Protein AF-0000000086880408 (afdb_homodimer)

Structure (mmCIF, N/CA/C/O backbone):
data_AF-0000000086880408-model_v1
#
loop_
_entity.id
_entity.type
_entity.pdbx_description
1 polymer 'Winged helix-turn-helix transcriptional regulator'
#
loop_
_atom_site.group_PDB
_atom_site.id
_atom_site.type_symbol
_atom_site.label_atom_id
_atom_site.label_alt_id
_atom_site.label_comp_id
_atom_site.label_asym_id
_atom_site.label_entity_id
_atom_site.label_seq_id
_atom_site.pdbx_PDB_ins_code
_atom_site.Cartn_x
_atom_site.Cartn_y
_atom_site.Cartn_z
_atom_site.occupancy
_atom_site.B_iso_or_equiv
_atom_site.auth_seq_id
_atom_site.auth_comp_id
_atom_site.auth_asym_id
_atom_site.auth_atom_id
_atom_site.pdbx_PDB_model_num
ATOM 1 N N . MET A 1 1 ? 0.056 -22.266 5.684 1 42.94 1 MET A N 1
ATOM 2 C CA . MET A 1 1 ? -0.758 -21.047 5.812 1 42.94 1 MET A CA 1
ATOM 3 C C . MET A 1 1 ? -1.38 -20.672 4.473 1 42.94 1 MET A C 1
ATOM 5 O O . MET A 1 1 ? -0.741 -20.797 3.428 1 42.94 1 MET A O 1
ATOM 9 N N . ASP A 1 2 ? -2.619 -20.891 4.32 1 49.12 2 ASP A N 1
ATOM 10 C CA . ASP A 1 2 ? -3.361 -20.562 3.105 1 49.12 2 ASP A CA 1
ATOM 11 C C . ASP A 1 2 ? -3.166 -19.109 2.707 1 49.12 2 ASP A C 1
ATOM 13 O O . ASP A 1 2 ? -3.516 -18.203 3.463 1 49.12 2 ASP A O 1
ATOM 17 N N . ILE A 1 3 ? -2.277 -18.938 1.724 1 49.31 3 ILE A N 1
ATOM 18 C CA . ILE A 1 3 ? -1.852 -17.641 1.243 1 49.31 3 ILE A CA 1
ATOM 19 C C . ILE A 1 3 ? -3.074 -16.75 0.987 1 49.31 3 ILE A C 1
ATOM 21 O O . ILE A 1 3 ? -2.984 -15.523 1.039 1 49.31 3 ILE A O 1
ATOM 25 N N . THR A 1 4 ? -4.246 -17.453 0.941 1 59.81 4 THR A N 1
ATOM 26 C CA . THR A 1 4 ? -5.445 -16.688 0.643 1 59.81 4 THR A CA 1
ATOM 27 C C . THR A 1 4 ? -5.871 -15.859 1.853 1 59.81 4 THR A C 1
ATOM 29 O O . THR A 1 4 ? -6.652 -14.914 1.722 1 59.81 4 THR A O 1
ATOM 32 N N . GLU A 1 5 ? -5.164 -16.188 2.877 1 72.94 5 GLU A N 1
ATOM 33 C CA . GLU A 1 5 ? -5.406 -15.445 4.105 1 72.94 5 GLU A CA 1
ATOM 34 C C . GLU A 1 5 ? -4.102 -15.125 4.82 1 72.94 5 GLU A C 1
ATOM 36 O O . GLU A 1 5 ? -3.799 -15.703 5.867 1 72.94 5 GLU A O 1
ATOM 41 N N . SER A 1 6 ? -3.41 -14.336 4.277 1 87.25 6 SER A N 1
ATOM 42 C CA . SER A 1 6 ? -2.121 -13.969 4.859 1 87.25 6 SER A CA 1
ATOM 43 C C . SER A 1 6 ? -2.127 -12.531 5.367 1 87.25 6 SER A C 1
ATOM 45 O O . SER A 1 6 ? -2.975 -11.734 4.969 1 87.25 6 SER A O 1
ATOM 47 N N . TYR A 1 7 ? -1.269 -12.305 6.309 1 93.25 7 TYR A N 1
ATOM 48 C CA . TYR A 1 7 ? -1.167 -10.938 6.812 1 93.25 7 TYR A CA 1
ATOM 49 C C . TYR A 1 7 ? -0.836 -9.961 5.684 1 93.25 7 TYR A C 1
ATOM 51 O O . TYR A 1 7 ? -1.249 -8.805 5.719 1 93.25 7 TYR A O 1
ATOM 59 N N . GLY A 1 8 ? -0.101 -10.531 4.617 1 92.62 8 GLY A N 1
ATOM 60 C CA . GLY A 1 8 ? 0.22 -9.711 3.465 1 92.62 8 GLY A CA 1
ATOM 61 C C . GLY A 1 8 ? -1.007 -9.227 2.715 1 92.62 8 GLY A C 1
ATOM 62 O O . GLY A 1 8 ? -1.059 -8.078 2.268 1 92.62 8 GLY A O 1
ATOM 63 N N . LYS A 1 9 ? -1.938 -10.109 2.646 1 89.88 9 LYS A N 1
ATOM 64 C CA . LYS A 1 9 ? -3.199 -9.758 2.004 1 89.88 9 LYS A CA 1
ATOM 65 C C . LYS A 1 9 ? -3.922 -8.656 2.781 1 89.88 9 LYS A C 1
ATOM 67 O O . LYS A 1 9 ? -4.414 -7.695 2.191 1 89.88 9 LYS A O 1
ATOM 72 N N . TYR A 1 10 ? -3.938 -8.773 4.062 1 94.19 10 TYR A N 1
ATOM 73 C CA . TYR A 1 10 ? -4.625 -7.793 4.891 1 94.19 10 TYR A CA 1
ATOM 74 C C . TYR A 1 10 ? -3.877 -6.465 4.895 1 94.19 10 TYR A C 1
ATOM 76 O O . TYR A 1 10 ? -4.492 -5.398 4.871 1 94.19 10 TYR A O 1
ATOM 84 N N . ILE A 1 11 ? -2.539 -6.535 4.906 1 96.19 11 ILE A N 1
ATOM 85 C CA . ILE A 1 11 ? -1.729 -5.324 4.84 1 96.19 11 ILE A CA 1
ATOM 86 C C . ILE A 1 11 ? -2.039 -4.566 3.549 1 96.19 11 ILE A C 1
ATOM 88 O O . ILE A 1 11 ? -2.252 -3.354 3.57 1 96.19 11 ILE A O 1
ATOM 92 N N . SER A 1 12 ? -2.1 -5.285 2.475 1 93.69 12 SER A N 1
ATOM 93 C CA . SER A 1 12 ? -2.355 -4.672 1.175 1 93.69 12 SER A CA 1
ATOM 94 C C . SER A 1 12 ? -3.738 -4.031 1.127 1 93.69 12 SER A C 1
ATOM 96 O O . SER A 1 12 ? -3.893 -2.908 0.644 1 93.69 12 SER A O 1
ATOM 98 N N . ALA A 1 13 ? -4.707 -4.734 1.633 1 93.38 13 ALA A N 1
ATOM 99 C CA . ALA A 1 13 ? -6.074 -4.219 1.636 1 93.38 13 ALA A CA 1
ATOM 100 C C . ALA A 1 13 ? -6.191 -2.988 2.531 1 93.38 13 ALA A C 1
ATOM 102 O O . ALA A 1 13 ? -6.766 -1.974 2.131 1 93.38 13 ALA A O 1
ATOM 103 N N . ILE A 1 14 ? -5.641 -3.068 3.715 1 96.5 14 ILE A N 1
ATOM 104 C CA . ILE A 1 14 ? -5.695 -1.958 4.66 1 96.5 14 ILE A CA 1
ATOM 105 C C . ILE A 1 14 ? -5 -0.738 4.062 1 96.5 14 ILE A C 1
ATOM 107 O O . ILE A 1 14 ? -5.484 0.388 4.191 1 96.5 14 ILE A O 1
ATOM 111 N N . TYR A 1 15 ? -3.906 -0.986 3.428 1 94.75 15 TYR A N 1
ATOM 112 C CA . TYR A 1 15 ? -3.188 0.11 2.785 1 94.75 15 TYR A CA 1
ATOM 113 C C . TYR A 1 15 ? -4.078 0.828 1.779 1 94.75 15 TYR A C 1
ATOM 115 O O . TYR A 1 15 ? -4.156 2.059 1.778 1 94.75 15 TYR A O 1
ATOM 123 N N . ARG A 1 16 ? -4.766 0.149 0.941 1 93.69 16 ARG A N 1
ATOM 124 C CA . ARG A 1 16 ? -5.59 0.754 -0.099 1 93.69 16 ARG A CA 1
ATOM 125 C C . ARG A 1 16 ? -6.781 1.491 0.505 1 93.69 16 ARG A C 1
ATOM 127 O O . ARG A 1 16 ? -7.109 2.602 0.083 1 93.69 16 ARG A O 1
ATOM 134 N N . TYR A 1 17 ? -7.41 0.841 1.514 1 94.94 17 TYR A N 1
ATOM 135 C CA . TYR A 1 17 ? -8.508 1.516 2.199 1 94.94 17 TYR A CA 1
ATOM 136 C C . TYR A 1 17 ? -8.023 2.791 2.881 1 94.94 17 TYR A C 1
ATOM 138 O O . TYR A 1 17 ? -8.703 3.816 2.852 1 94.94 17 TYR A O 1
ATOM 146 N N . GLN A 1 18 ? -6.855 2.707 3.516 1 94.88 18 GLN A N 1
ATOM 147 C CA . GLN A 1 18 ? -6.27 3.871 4.172 1 94.88 18 GLN A CA 1
ATOM 148 C C . GLN A 1 18 ? -6.043 5.008 3.182 1 94.88 18 GLN A C 1
ATOM 150 O O . GLN A 1 18 ? -6.324 6.168 3.488 1 94.88 18 GLN A O 1
ATOM 155 N N . GLN A 1 19 ? -5.543 4.68 2.018 1 93.06 19 GLN A N 1
ATOM 156 C CA . GLN A 1 19 ? -5.293 5.695 1 1 93.06 19 GLN A CA 1
ATOM 157 C C . GLN A 1 19 ? -6.59 6.383 0.58 1 93.06 19 GLN A C 1
ATOM 159 O O . GLN A 1 19 ? -6.617 7.602 0.398 1 93.06 19 GLN A O 1
ATOM 164 N N . ILE A 1 20 ? -7.648 5.641 0.427 1 93.88 20 ILE A N 1
ATOM 165 C CA . ILE A 1 20 ? -8.945 6.176 0.036 1 93.88 20 ILE A CA 1
ATOM 166 C C . ILE A 1 20 ? -9.461 7.129 1.116 1 93.88 20 ILE A C 1
ATOM 168 O O . ILE A 1 20 ? -9.867 8.25 0.818 1 93.88 20 ILE A O 1
ATOM 172 N N . LEU A 1 21 ? -9.391 6.672 2.354 1 95 21 LEU A N 1
ATOM 173 C CA . LEU A 1 21 ? -9.914 7.449 3.473 1 95 21 LEU A CA 1
ATOM 174 C C . LEU A 1 21 ? -9.086 8.719 3.684 1 95 21 LEU A C 1
ATOM 176 O O . LEU A 1 21 ? -9.648 9.797 3.875 1 95 21 LEU A O 1
ATOM 180 N N . ILE A 1 22 ? -7.785 8.586 3.594 1 93.88 22 ILE A N 1
ATOM 181 C CA . ILE A 1 22 ? -6.895 9.719 3.812 1 93.88 22 ILE A CA 1
ATOM 182 C C . ILE A 1 22 ? -7.07 10.742 2.688 1 93.88 22 ILE A C 1
ATOM 184 O O . ILE A 1 22 ? -7.145 11.945 2.938 1 93.88 22 ILE A O 1
ATOM 188 N N . SER A 1 23 ? -7.121 10.211 1.476 1 94 23 SER A N 1
ATOM 189 C CA . SER A 1 23 ? -7.328 11.109 0.34 1 94 23 SER A CA 1
ATOM 190 C C . SER A 1 23 ? -8.617 11.914 0.498 1 94 23 SER A C 1
ATOM 192 O O . SER A 1 23 ? -8.648 13.109 0.194 1 94 23 SER A O 1
ATOM 194 N N . SER A 1 24 ? -9.617 11.227 0.921 1 94.38 24 SER A N 1
ATOM 195 C CA . SER A 1 24 ? -10.891 11.898 1.144 1 94.38 24 SER A CA 1
ATOM 196 C C . SER A 1 24 ? -10.766 12.977 2.211 1 94.38 24 SER A C 1
ATOM 198 O O . SER A 1 24 ? -11.281 14.086 2.043 1 94.38 24 SER A O 1
ATOM 200 N N . GLU A 1 25 ? -10.055 12.695 3.27 1 94.75 25 GLU A N 1
ATOM 201 C CA . GLU A 1 25 ? -9.883 13.633 4.379 1 94.75 25 GLU A CA 1
ATOM 202 C C . GLU A 1 25 ? -9.023 14.828 3.965 1 94.75 25 GLU A C 1
ATOM 204 O O . GLU A 1 25 ? -9.188 15.93 4.488 1 94.75 25 GLU A O 1
ATOM 209 N N . LEU A 1 26 ? -8.172 14.633 2.998 1 96.62 26 LEU A N 1
ATOM 210 C CA . LEU A 1 26 ? -7.191 15.664 2.668 1 96.62 26 LEU A CA 1
ATOM 211 C C . LEU A 1 26 ? -7.609 16.422 1.417 1 96.62 26 LEU A C 1
ATOM 213 O O . LEU A 1 26 ? -6.949 17.391 1.027 1 96.62 26 LEU A O 1
ATOM 217 N N . ALA A 1 27 ? -8.742 16.031 0.866 1 95.81 27 ALA A N 1
ATOM 218 C CA . ALA A 1 27 ? -9.242 16.625 -0.369 1 95.81 27 ALA A CA 1
ATOM 219 C C . ALA A 1 27 ? -9.383 18.141 -0.234 1 95.81 27 ALA A C 1
ATOM 221 O O . ALA A 1 27 ? -8.992 18.891 -1.136 1 95.81 27 ALA A O 1
ATOM 222 N N . PRO A 1 28 ? -9.805 18.672 0.896 1 96 28 PRO A N 1
ATOM 223 C CA . PRO A 1 28 ? -9.953 20.109 1.045 1 96 28 PRO A CA 1
ATOM 224 C C . PRO A 1 28 ? -8.617 20.859 0.964 1 96 28 PRO A C 1
ATOM 226 O O . PRO A 1 28 ? -8.594 22.062 0.682 1 96 28 PRO A O 1
ATOM 229 N N . TYR A 1 29 ? -7.555 20.172 1.155 1 96.88 29 TYR A N 1
ATOM 230 C CA . TYR A 1 29 ? -6.234 20.781 1.146 1 96.88 29 TYR A CA 1
ATOM 231 C C . TYR A 1 29 ? -5.52 20.516 -0.174 1 96.88 29 TYR A C 1
ATOM 233 O O . TYR A 1 29 ? -4.344 20.859 -0.329 1 96.88 29 TYR A O 1
ATOM 241 N N . ARG A 1 30 ? -6.207 19.797 -1.046 1 96.19 30 ARG A N 1
ATOM 242 C CA . ARG A 1 30 ? -5.676 19.453 -2.361 1 96.19 30 ARG A CA 1
ATOM 243 C C . ARG A 1 30 ? -4.426 18.594 -2.236 1 96.19 30 ARG A C 1
ATOM 245 O O . ARG A 1 30 ? -3.463 18.766 -2.99 1 96.19 30 ARG A O 1
ATOM 252 N N . ILE A 1 31 ? -4.422 17.812 -1.217 1 95.62 31 ILE A N 1
ATOM 253 C CA . ILE A 1 31 ? -3.35 16.844 -0.98 1 95.62 31 ILE A CA 1
ATOM 254 C C . ILE A 1 31 ? -3.881 15.43 -1.166 1 95.62 31 ILE A C 1
ATOM 256 O O . ILE A 1 31 ? -4.891 15.055 -0.569 1 95.62 31 ILE A O 1
ATOM 260 N N . GLY A 1 32 ? -3.25 14.648 -2.016 1 91 32 GLY A N 1
ATOM 261 C CA . GLY A 1 32 ? -3.656 13.273 -2.268 1 91 32 GLY A CA 1
ATOM 262 C C . GLY A 1 32 ? -2.805 12.258 -1.534 1 91 32 GLY A C 1
ATOM 263 O O . GLY A 1 32 ? -1.883 12.625 -0.802 1 91 32 GLY A O 1
ATOM 264 N N . SER A 1 33 ? -3.105 10.992 -1.758 1 84.56 33 SER A N 1
ATOM 265 C CA . SER A 1 33 ? -2.459 9.883 -1.065 1 84.56 33 SER A CA 1
ATOM 266 C C . SER A 1 33 ? -0.984 9.789 -1.438 1 84.56 33 SER A C 1
ATOM 268 O O . SER A 1 33 ? -0.153 9.414 -0.607 1 84.56 33 SER A O 1
ATOM 270 N N . GLY A 1 34 ? -0.662 10.227 -2.58 1 85.12 34 GLY A N 1
ATOM 271 C CA . GLY A 1 34 ? 0.729 10.188 -3.006 1 85.12 34 GLY A CA 1
ATOM 272 C C . GLY A 1 34 ? 1.536 11.367 -2.508 1 85.12 34 GLY A C 1
ATOM 273 O O . GLY A 1 34 ? 2.768 11.32 -2.479 1 85.12 34 GLY A O 1
ATOM 274 N N . GLN A 1 35 ? 0.85 12.344 -2.045 1 92.5 35 GLN A N 1
ATOM 275 C CA . GLN A 1 35 ? 1.507 13.602 -1.696 1 92.5 35 GLN A CA 1
ATOM 276 C C . GLN A 1 35 ? 1.738 13.703 -0.192 1 92.5 35 GLN A C 1
ATOM 278 O O . GLN A 1 35 ? 2.76 14.234 0.251 1 92.5 35 GLN A O 1
ATOM 283 N N . TYR A 1 36 ? 0.82 13.188 0.557 1 92.88 36 TYR A N 1
ATOM 284 C CA . TYR A 1 36 ? 0.896 13.461 1.986 1 92.88 36 TYR A CA 1
ATOM 285 C C . TYR A 1 36 ? 2.127 12.812 2.604 1 92.88 36 TYR A C 1
ATOM 287 O O . TYR A 1 36 ? 2.748 13.367 3.508 1 92.88 36 TYR A O 1
ATOM 295 N N . LEU A 1 37 ? 2.502 11.672 2.131 1 90.81 37 LEU A N 1
ATOM 296 C CA . LEU A 1 37 ? 3.684 11 2.662 1 90.81 37 LEU A CA 1
ATOM 297 C C . LEU A 1 37 ? 4.934 11.844 2.432 1 90.81 37 LEU A C 1
ATOM 299 O O . LEU A 1 37 ? 5.789 11.953 3.316 1 90.81 37 LEU A O 1
ATOM 303 N N . ILE A 1 38 ? 4.98 12.406 1.265 1 92.88 38 ILE A N 1
ATOM 304 C CA . ILE A 1 38 ? 6.121 13.234 0.9 1 92.88 38 ILE A CA 1
ATOM 305 C C . ILE A 1 38 ? 6.125 14.508 1.741 1 92.88 38 ILE A C 1
ATOM 307 O O . ILE A 1 38 ? 7.16 14.906 2.279 1 92.88 38 ILE A O 1
ATOM 311 N N . LEU A 1 39 ? 4.977 15.062 1.854 1 94.38 39 LEU A N 1
ATOM 312 C CA . LEU A 1 39 ? 4.82 16.281 2.646 1 94.38 39 LEU A CA 1
ATOM 313 C C . LEU A 1 39 ? 5.27 16.047 4.086 1 94.38 39 LEU A C 1
ATOM 315 O O . LEU A 1 39 ? 6.012 16.859 4.648 1 94.38 39 LEU A O 1
ATOM 319 N N . MET A 1 40 ? 4.879 14.945 4.629 1 92.12 40 MET A N 1
ATOM 320 C CA . MET A 1 40 ? 5.211 14.609 6.008 1 92.12 40 MET A CA 1
ATOM 321 C C . MET A 1 40 ? 6.703 14.344 6.156 1 92.12 40 MET A C 1
ATOM 323 O O . MET A 1 40 ? 7.301 14.672 7.184 1 92.12 40 MET A O 1
ATOM 327 N N . ALA A 1 41 ? 7.27 13.695 5.199 1 91.31 41 ALA A N 1
ATOM 328 C CA . ALA A 1 41 ? 8.703 13.414 5.23 1 91.31 41 ALA A CA 1
ATOM 329 C C . ALA A 1 41 ? 9.516 14.711 5.219 1 91.31 41 ALA A C 1
ATOM 331 O O . ALA A 1 41 ? 10.508 14.836 5.938 1 91.31 41 ALA A O 1
ATOM 332 N N . ILE A 1 42 ? 9.078 15.617 4.414 1 93.31 42 ILE A N 1
ATOM 333 C CA . ILE A 1 42 ? 9.758 16.906 4.328 1 93.31 42 ILE A CA 1
ATOM 334 C C . ILE A 1 42 ? 9.633 17.641 5.656 1 93.31 42 ILE A C 1
ATOM 336 O O . ILE A 1 42 ? 10.578 18.297 6.102 1 93.31 42 ILE A O 1
ATOM 340 N N . ALA A 1 43 ? 8.484 17.531 6.273 1 91.88 43 ALA A N 1
ATOM 341 C CA . ALA A 1 43 ? 8.203 18.219 7.527 1 91.88 43 ALA A CA 1
ATOM 342 C C . ALA A 1 43 ? 9.117 17.719 8.641 1 91.88 43 ALA A C 1
ATOM 344 O O . ALA A 1 43 ? 9.43 18.453 9.578 1 91.88 43 ALA A O 1
ATOM 345 N N . HIS A 1 44 ? 9.531 16.5 8.625 1 86.69 44 HIS A N 1
ATOM 346 C CA . HIS A 1 44 ? 10.32 15.883 9.68 1 86.69 44 HIS A CA 1
ATOM 347 C C . HIS A 1 44 ? 11.797 16.234 9.555 1 86.69 44 HIS A C 1
ATOM 349 O O . HIS A 1 44 ? 12.586 15.969 10.461 1 86.69 44 HIS A O 1
ATOM 355 N N . LYS A 1 45 ? 12.117 16.766 8.414 1 81.94 45 LYS A N 1
ATOM 356 C CA . LYS A 1 45 ? 13.508 17.125 8.156 1 81.94 45 LYS A CA 1
ATOM 357 C C . LYS A 1 45 ? 13.648 18.609 7.832 1 81.94 45 LYS A C 1
ATOM 359 O O . LYS A 1 45 ? 12.695 19.25 7.391 1 81.94 45 LYS A O 1
ATOM 364 N N . GLU A 1 46 ? 14.711 19.203 8.203 1 76.5 46 GLU A N 1
ATOM 365 C CA . GLU A 1 46 ? 14.969 20.578 7.801 1 76.5 46 GLU A CA 1
ATOM 366 C C . GLU A 1 46 ? 14.992 20.734 6.281 1 76.5 46 GLU A C 1
ATOM 368 O O . GLU A 1 46 ? 14.453 21.688 5.734 1 76.5 46 GLU A O 1
ATOM 373 N N . SER A 1 47 ? 15.703 19.891 5.641 1 82.88 47 SER A N 1
ATOM 374 C CA . SER A 1 47 ? 15.758 19.781 4.188 1 82.88 47 SER A CA 1
ATOM 375 C C . SER A 1 47 ? 16.031 18.344 3.756 1 82.88 47 SER A C 1
ATOM 377 O O . SER A 1 47 ? 16.625 17.562 4.512 1 82.88 47 SER A O 1
ATOM 379 N N . ILE A 1 48 ? 15.5 18 2.646 1 91.06 48 ILE A N 1
ATOM 380 C CA . ILE A 1 48 ? 15.711 16.641 2.143 1 91.06 48 ILE A CA 1
ATOM 381 C C . ILE A 1 48 ? 15.734 16.656 0.616 1 91.06 48 ILE A C 1
ATOM 383 O O . ILE A 1 48 ? 15.008 17.422 -0.016 1 91.06 48 ILE A O 1
ATOM 387 N N . THR A 1 49 ? 16.578 15.82 0.061 1 92.06 49 THR A N 1
ATOM 388 C CA . THR A 1 49 ? 16.641 15.711 -1.392 1 92.06 49 THR A CA 1
ATOM 389 C C . THR A 1 49 ? 15.609 14.711 -1.896 1 92.06 4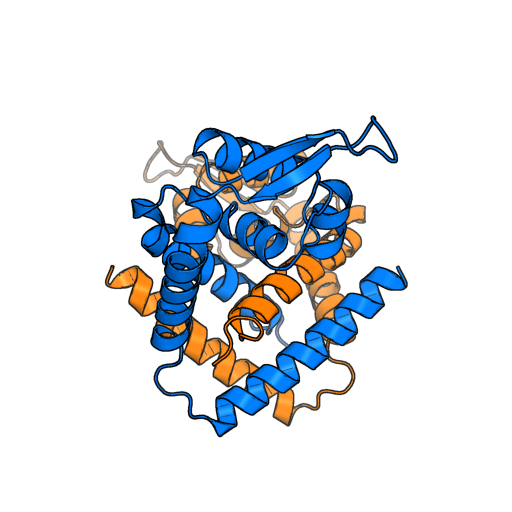9 THR A C 1
ATOM 391 O O . THR A 1 49 ? 15.117 13.875 -1.13 1 92.06 49 THR A O 1
ATOM 394 N N . GLN A 1 50 ? 15.281 14.828 -3.154 1 91.94 50 GLN A N 1
ATOM 395 C CA . GLN A 1 50 ? 14.375 13.859 -3.76 1 91.94 50 GLN A CA 1
ATOM 396 C C . GLN A 1 50 ? 14.945 12.445 -3.68 1 91.94 50 GLN A C 1
ATOM 398 O O . GLN A 1 50 ? 14.203 11.484 -3.477 1 91.94 50 GLN A O 1
ATOM 403 N N . LYS A 1 51 ? 16.25 12.375 -3.773 1 90.75 51 LYS A N 1
ATOM 404 C CA . LYS A 1 51 ? 16.906 11.078 -3.672 1 90.75 51 LYS A CA 1
ATOM 405 C C . LYS A 1 51 ? 16.734 10.477 -2.279 1 90.75 51 LYS A C 1
ATOM 407 O O . LYS A 1 51 ? 16.391 9.305 -2.143 1 90.75 51 LYS A O 1
ATOM 412 N N . ALA A 1 52 ? 16.969 11.289 -1.32 1 90.81 52 ALA A N 1
ATOM 413 C CA . ALA A 1 52 ? 16.812 10.844 0.062 1 90.81 52 ALA A CA 1
ATOM 414 C C . ALA A 1 52 ? 15.375 10.453 0.361 1 90.81 52 ALA A C 1
ATOM 416 O O . ALA A 1 52 ? 15.117 9.492 1.098 1 90.81 52 ALA A O 1
ATOM 417 N N . LEU A 1 53 ? 14.422 11.195 -0.19 1 92.5 53 LEU A N 1
ATOM 418 C CA . LEU A 1 53 ? 13.008 10.875 -0.034 1 92.5 53 LEU A CA 1
ATOM 419 C C . LEU A 1 53 ? 12.688 9.5 -0.614 1 92.5 53 LEU A C 1
ATOM 421 O O . LEU A 1 53 ? 11.977 8.711 0.007 1 92.5 53 LEU A O 1
ATOM 425 N N . SER A 1 54 ? 13.188 9.289 -1.789 1 92.31 54 SER A N 1
ATOM 426 C CA . SER A 1 54 ? 12.977 8.016 -2.463 1 92.31 54 SER A CA 1
ATOM 427 C C . SER A 1 54 ? 13.5 6.852 -1.621 1 92.31 54 SER A C 1
ATOM 429 O O . SER A 1 54 ? 12.812 5.844 -1.449 1 92.31 54 SER A O 1
ATOM 431 N N . GLU A 1 55 ? 14.703 7.016 -1.049 1 89.25 55 GLU A N 1
ATOM 432 C CA . GLU A 1 55 ? 15.328 5.977 -0.237 1 89.25 55 GLU A CA 1
ATOM 433 C C . GLU A 1 55 ? 14.57 5.766 1.071 1 89.25 55 GLU A C 1
ATOM 435 O O . GLU A 1 55 ? 14.375 4.629 1.503 1 89.25 55 GLU A O 1
ATOM 440 N N . GLU A 1 56 ? 14.141 6.816 1.626 1 87.56 56 GLU A N 1
ATOM 441 C CA . GLU A 1 56 ? 13.461 6.766 2.92 1 87.56 56 GLU A CA 1
ATOM 442 C C . GLU A 1 56 ? 12.07 6.156 2.793 1 87.56 56 GLU A C 1
ATOM 444 O O . GLU A 1 56 ? 11.641 5.391 3.656 1 87.56 56 GLU A O 1
ATOM 449 N N . LEU A 1 57 ? 11.359 6.484 1.733 1 89.19 57 LEU A N 1
ATOM 450 C CA . LEU A 1 57 ? 9.961 6.098 1.597 1 89.19 57 LEU A CA 1
ATOM 451 C C . LEU A 1 57 ? 9.82 4.863 0.712 1 89.19 57 LEU A C 1
ATOM 453 O O . LEU A 1 57 ? 8.734 4.293 0.598 1 89.19 57 LEU A O 1
ATOM 457 N N . LEU A 1 58 ? 10.906 4.461 0.043 1 90.25 58 LEU A N 1
ATOM 458 C CA . LEU A 1 58 ? 10.914 3.334 -0.883 1 90.25 58 LEU A CA 1
ATOM 459 C C . LEU A 1 58 ? 9.93 3.562 -2.023 1 90.25 58 LEU A C 1
ATOM 461 O O . LEU A 1 58 ? 9.125 2.682 -2.344 1 90.25 58 LEU A O 1
ATOM 465 N N . LEU A 1 59 ? 9.906 4.793 -2.486 1 90.88 59 LEU A N 1
ATOM 466 C CA . LEU A 1 59 ? 9.133 5.18 -3.66 1 90.88 59 LEU A CA 1
ATOM 467 C C . LEU A 1 59 ? 10.047 5.504 -4.836 1 90.88 59 LEU A C 1
ATOM 469 O O . LEU A 1 59 ? 11.148 6.039 -4.645 1 90.88 59 LEU A O 1
ATOM 473 N N . ASP A 1 60 ? 9.57 5.25 -5.984 1 89.19 60 ASP A N 1
ATOM 474 C CA . ASP A 1 60 ? 10.43 5.461 -7.145 1 89.19 60 ASP A CA 1
ATOM 475 C C . ASP A 1 60 ? 10.516 6.945 -7.504 1 89.19 60 ASP A C 1
ATOM 477 O O . ASP A 1 60 ? 9.703 7.746 -7.039 1 89.19 60 ASP A O 1
ATOM 481 N N . LYS A 1 61 ? 11.469 7.223 -8.312 1 91.69 61 LYS A N 1
ATOM 482 C CA . LYS A 1 61 ? 11.781 8.602 -8.672 1 91.69 61 LYS A CA 1
ATOM 483 C C . LYS A 1 61 ? 10.594 9.281 -9.336 1 91.69 61 LYS A C 1
ATOM 485 O O . LYS A 1 61 ? 10.328 10.461 -9.094 1 91.69 61 LYS A O 1
ATOM 490 N N . THR A 1 62 ? 9.906 8.531 -10.117 1 91.88 62 THR A N 1
ATOM 491 C CA . THR A 1 62 ? 8.773 9.094 -10.836 1 91.88 62 THR A CA 1
ATOM 492 C C . THR A 1 62 ? 7.684 9.539 -9.867 1 91.88 62 THR A C 1
ATOM 494 O O . THR A 1 62 ? 7.156 10.648 -9.984 1 91.88 62 THR A O 1
ATOM 497 N N . THR A 1 63 ? 7.395 8.742 -8.938 1 90.88 63 THR A N 1
ATOM 498 C CA . THR A 1 63 ? 6.383 9.039 -7.926 1 90.88 63 THR A CA 1
ATOM 499 C C . THR A 1 63 ? 6.785 10.25 -7.098 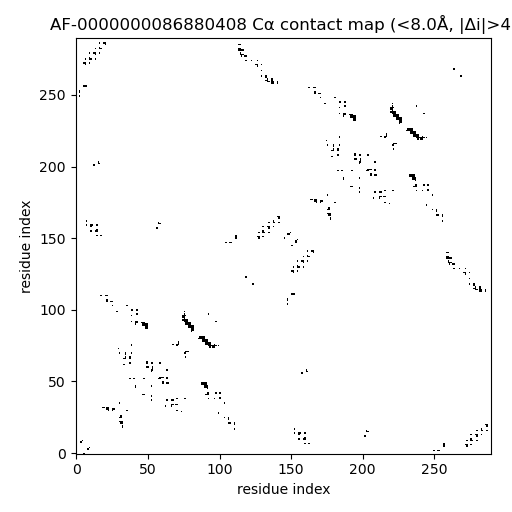1 90.88 63 THR A C 1
ATOM 501 O O . THR A 1 63 ? 5.973 11.148 -6.871 1 90.88 63 THR A O 1
ATOM 504 N N . ILE A 1 64 ? 8.031 10.273 -6.668 1 93.62 64 ILE A N 1
ATOM 505 C CA . ILE A 1 64 ? 8.539 11.375 -5.859 1 93.62 64 ILE A CA 1
ATOM 506 C C . ILE A 1 64 ? 8.461 12.68 -6.648 1 93.62 64 ILE A C 1
ATOM 508 O O . ILE A 1 64 ? 8 13.703 -6.133 1 93.62 64 ILE A O 1
ATOM 512 N N . THR A 1 65 ? 8.875 12.586 -7.895 1 94.31 65 THR A N 1
ATOM 513 C CA . THR A 1 65 ? 8.898 13.773 -8.742 1 94.31 65 THR A CA 1
ATOM 514 C C . THR A 1 65 ? 7.488 14.32 -8.953 1 94.31 65 THR A C 1
ATOM 516 O O . THR A 1 65 ? 7.25 15.523 -8.789 1 94.31 65 THR A O 1
ATOM 519 N N . LYS A 1 66 ? 6.574 13.445 -9.195 1 94.81 66 LYS A N 1
ATOM 520 C CA . LYS A 1 66 ? 5.195 13.859 -9.445 1 94.81 66 LYS A CA 1
ATOM 521 C C . LYS A 1 66 ? 4.566 14.438 -8.18 1 94.81 66 LYS A C 1
ATOM 523 O O . LYS A 1 66 ? 3.908 15.484 -8.234 1 94.81 66 LYS A O 1
ATOM 528 N N . ALA A 1 67 ? 4.781 13.82 -7.133 1 95.19 67 ALA A N 1
ATOM 529 C CA . ALA A 1 67 ? 4.199 14.258 -5.867 1 95.19 67 ALA A CA 1
ATOM 530 C C . ALA A 1 67 ? 4.793 15.594 -5.43 1 95.19 67 ALA A C 1
ATOM 532 O O . ALA A 1 67 ? 4.066 16.484 -4.973 1 95.19 67 ALA A O 1
ATOM 533 N N . THR A 1 68 ? 6.086 15.727 -5.566 1 95.19 68 THR A N 1
ATOM 534 C CA . THR A 1 68 ? 6.75 16.969 -5.188 1 95.19 68 THR A CA 1
ATOM 535 C C . THR A 1 68 ? 6.297 18.125 -6.082 1 95.19 68 THR A C 1
ATOM 537 O O . THR A 1 68 ? 6.07 19.234 -5.602 1 95.19 68 THR A O 1
ATOM 540 N N . ALA A 1 69 ? 6.211 17.828 -7.363 1 96.19 69 ALA A N 1
ATOM 541 C CA . ALA A 1 69 ? 5.746 18.844 -8.305 1 96.19 69 ALA A CA 1
ATOM 542 C C . ALA A 1 69 ? 4.34 19.328 -7.953 1 96.19 69 ALA A C 1
ATOM 544 O O . ALA A 1 69 ? 4.047 20.516 -8.008 1 96.19 69 ALA A O 1
ATOM 545 N N . LYS A 1 70 ? 3.512 18.406 -7.586 1 97 70 LYS A N 1
ATOM 546 C CA . LYS A 1 70 ? 2.146 18.75 -7.199 1 97 70 LYS A CA 1
ATOM 547 C C . LYS A 1 70 ? 2.129 19.609 -5.93 1 97 70 LYS A C 1
ATOM 549 O O . LYS A 1 70 ? 1.39 20.578 -5.844 1 97 70 LYS A O 1
ATOM 554 N N . LEU A 1 71 ? 2.893 19.25 -4.98 1 97.19 71 LEU A N 1
ATOM 555 C CA . LEU A 1 71 ? 2.965 19.984 -3.719 1 97.19 71 LEU A CA 1
ATOM 556 C C . LEU A 1 71 ? 3.518 21.391 -3.938 1 97.19 71 LEU A C 1
ATOM 558 O O . LEU A 1 71 ? 3.104 22.328 -3.264 1 97.19 71 LEU A O 1
ATOM 562 N N . GLU A 1 72 ? 4.449 21.453 -4.859 1 96.88 72 GLU A N 1
ATOM 563 C CA . GLU A 1 72 ? 4.984 22.766 -5.227 1 96.88 72 GLU A CA 1
ATOM 564 C C . GLU A 1 72 ? 3.922 23.625 -5.902 1 96.88 72 GLU A C 1
ATOM 566 O O . GLU A 1 72 ? 3.785 24.812 -5.59 1 96.88 72 GLU A O 1
ATOM 571 N N . ALA A 1 73 ? 3.244 23.031 -6.789 1 97.25 73 ALA A N 1
ATOM 572 C CA . ALA A 1 73 ? 2.188 23.719 -7.516 1 97.25 73 ALA A CA 1
ATOM 573 C C . ALA A 1 73 ? 1.104 24.219 -6.562 1 97.25 73 ALA A C 1
ATOM 575 O O . ALA A 1 73 ? 0.515 25.281 -6.781 1 97.25 73 ALA A O 1
ATOM 576 N N . GLU A 1 74 ? 0.862 23.5 -5.477 1 97.06 74 GLU A N 1
ATOM 577 C CA . GLU A 1 74 ? -0.162 23.859 -4.5 1 97.06 74 GLU A CA 1
ATOM 578 C C . GLU A 1 74 ? 0.386 24.828 -3.455 1 97.06 74 GLU A C 1
ATOM 580 O O . GLU A 1 74 ? -0.35 25.281 -2.58 1 97.06 74 GLU A O 1
ATOM 585 N N . GLY A 1 75 ? 1.727 25.062 -3.555 1 97.56 75 GLY A N 1
ATOM 586 C CA . GLY A 1 75 ? 2.344 26.078 -2.711 1 97.56 75 GLY A CA 1
ATOM 587 C C . GLY A 1 75 ? 2.781 25.547 -1.361 1 97.56 75 GLY A C 1
ATOM 588 O O . GLY A 1 75 ? 3.061 26.312 -0.443 1 97.56 75 GLY A O 1
ATOM 589 N N . TYR A 1 76 ? 2.842 24.234 -1.173 1 97.69 76 TYR A N 1
ATOM 590 C CA . TYR A 1 76 ? 3.166 23.625 0.119 1 97.69 76 TYR A CA 1
ATOM 591 C C . TYR A 1 76 ? 4.664 23.391 0.246 1 97.69 76 TYR A C 1
ATOM 593 O O . TYR A 1 76 ? 5.195 23.312 1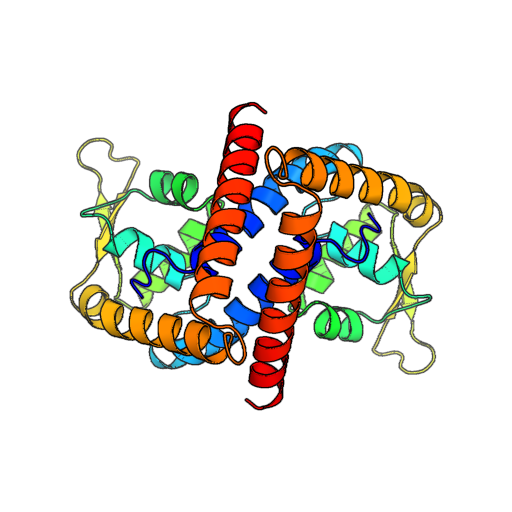.356 1 97.69 76 TYR A O 1
ATOM 601 N N . VAL A 1 77 ? 5.34 23.203 -0.914 1 97.25 77 VAL A N 1
ATOM 602 C CA . VAL A 1 77 ? 6.754 22.859 -0.918 1 97.25 77 VAL A CA 1
ATOM 603 C C . VAL A 1 77 ? 7.512 23.766 -1.886 1 97.25 77 VAL A C 1
ATOM 605 O O . VAL A 1 77 ? 6.945 24.234 -2.875 1 97.25 77 VAL A O 1
ATOM 608 N N . ARG A 1 78 ? 8.656 24.031 -1.573 1 96.62 78 ARG A N 1
ATOM 609 C CA . ARG A 1 78 ? 9.57 24.734 -2.469 1 96.62 78 ARG A CA 1
ATOM 610 C C . ARG A 1 78 ? 10.883 23.984 -2.629 1 96.62 78 ARG A C 1
ATOM 612 O O . ARG A 1 78 ? 11.258 23.188 -1.76 1 96.62 78 ARG A O 1
ATOM 619 N N . ARG A 1 79 ? 11.508 24.234 -3.744 1 93.19 79 ARG A N 1
ATOM 620 C CA . ARG A 1 79 ? 12.781 23.594 -4.062 1 93.19 79 ARG A CA 1
ATOM 621 C C . ARG A 1 79 ? 13.898 24.609 -4.176 1 93.19 79 ARG A C 1
ATOM 623 O O . ARG A 1 79 ? 13.688 25.719 -4.668 1 93.19 79 ARG A O 1
ATOM 630 N N . GLU A 1 80 ? 15.016 24.219 -3.705 1 93.62 80 GLU A N 1
ATOM 631 C CA . GLU A 1 80 ? 16.219 25.031 -3.854 1 93.62 80 GLU A CA 1
ATOM 632 C C . GLU A 1 80 ? 17.406 24.188 -4.297 1 93.62 80 GLU A C 1
ATOM 634 O O . GLU A 1 80 ? 17.516 23.016 -3.922 1 93.62 80 GLU A O 1
ATOM 639 N N . PRO A 1 81 ? 18.281 24.812 -5.082 1 91.44 81 PRO A N 1
ATOM 640 C CA . PRO A 1 81 ? 19.469 24.047 -5.441 1 91.44 81 PRO A CA 1
ATOM 641 C C . PRO A 1 81 ? 20.297 23.641 -4.223 1 91.44 81 PRO A C 1
ATOM 643 O O . PRO A 1 81 ? 20.422 24.406 -3.27 1 91.44 81 PRO A O 1
ATOM 646 N N . ASP A 1 82 ? 20.75 22.406 -4.238 1 86.19 82 ASP A N 1
ATOM 647 C CA . ASP A 1 82 ? 21.656 21.953 -3.191 1 86.19 82 ASP A CA 1
ATOM 648 C C . ASP A 1 82 ? 23.031 22.594 -3.344 1 86.19 82 ASP A C 1
ATOM 650 O O . ASP A 1 82 ? 23.719 22.375 -4.348 1 86.19 82 ASP A O 1
ATOM 654 N N . PRO A 1 83 ? 23.406 23.328 -2.418 1 86.38 83 PRO A N 1
ATOM 655 C CA . PRO A 1 83 ? 24.719 23.984 -2.537 1 86.38 83 PRO A CA 1
ATOM 656 C C . PRO A 1 83 ? 25.875 23 -2.609 1 86.38 83 PRO A C 1
ATOM 658 O O . PRO A 1 83 ? 26.922 23.312 -3.168 1 86.38 83 PRO A O 1
ATOM 661 N N . ALA A 1 84 ? 25.656 21.875 -2.061 1 88.62 84 ALA A N 1
ATOM 662 C CA . ALA A 1 84 ? 26.703 20.859 -2.043 1 88.62 84 ALA A CA 1
ATOM 663 C C . ALA A 1 84 ? 26.781 20.125 -3.381 1 88.62 84 ALA A C 1
ATOM 665 O O . ALA A 1 84 ? 27.844 19.609 -3.752 1 88.62 84 ALA A O 1
ATOM 666 N N . ASP A 1 85 ? 25.703 19.984 -4.09 1 86.69 85 ASP A N 1
ATOM 667 C CA . ASP A 1 85 ? 25.609 19.281 -5.371 1 86.69 85 ASP A CA 1
ATOM 668 C C . ASP A 1 85 ? 24.5 19.875 -6.234 1 86.69 85 ASP A C 1
ATOM 670 O O . ASP A 1 85 ? 23.328 19.562 -6.043 1 86.69 85 ASP A O 1
ATOM 674 N N . ASN A 1 86 ? 24.797 20.594 -7.188 1 82.81 86 ASN A N 1
ATOM 675 C CA . ASN A 1 86 ? 23.859 21.359 -7.996 1 82.81 86 ASN A CA 1
ATOM 676 C C . ASN A 1 86 ? 22.953 20.453 -8.82 1 82.81 86 ASN A C 1
ATOM 678 O O . ASN A 1 86 ? 21.953 20.906 -9.383 1 82.81 86 ASN A O 1
ATOM 682 N N . ARG A 1 87 ? 23.281 19.234 -8.828 1 83.5 87 ARG A N 1
ATOM 683 C CA . ARG A 1 87 ? 22.469 18.281 -9.57 1 83.5 87 ARG A CA 1
ATOM 684 C C . ARG A 1 87 ? 21.188 17.938 -8.797 1 83.5 87 ARG A C 1
ATOM 686 O O . ARG A 1 87 ? 20.234 17.438 -9.375 1 83.5 87 ARG A O 1
ATOM 693 N N . TYR A 1 88 ? 21.266 18.312 -7.531 1 86.12 88 TYR A N 1
ATOM 694 C CA . TYR A 1 88 ? 20.125 17.953 -6.691 1 86.12 88 TYR A CA 1
ATOM 695 C C . TYR A 1 88 ? 19.438 19.203 -6.141 1 86.12 88 TYR A C 1
ATOM 697 O O . TYR A 1 88 ? 20.031 20.281 -6.129 1 86.12 88 TYR A O 1
ATOM 705 N N . HIS A 1 89 ? 18.234 19 -5.812 1 91.88 89 HIS A N 1
ATOM 706 C CA . HIS A 1 89 ? 17.469 20.047 -5.164 1 91.88 89 HIS A CA 1
ATOM 707 C C . HIS A 1 89 ? 17.078 19.656 -3.748 1 91.88 89 HIS A C 1
ATOM 709 O O . HIS A 1 89 ? 16.75 18.484 -3.494 1 91.88 89 HIS A O 1
ATOM 715 N N . LEU A 1 90 ? 17.141 20.672 -2.896 1 94.62 90 LEU A N 1
ATOM 716 C CA . LEU A 1 90 ? 16.625 20.531 -1.538 1 94.62 90 LEU A CA 1
ATOM 717 C C . LEU A 1 90 ? 15.164 20.953 -1.457 1 94.62 90 LEU A C 1
ATOM 719 O O . LEU A 1 90 ? 14.766 21.938 -2.074 1 94.62 90 LEU A O 1
ATOM 723 N N . LEU A 1 91 ? 14.414 20.172 -0.681 1 96.12 91 LEU A N 1
ATOM 724 C CA . LEU A 1 91 ? 12.992 20.438 -0.513 1 96.12 91 LEU A CA 1
ATOM 725 C C . LEU A 1 91 ? 12.711 21.031 0.861 1 96.12 91 LEU A C 1
ATOM 727 O O . LEU A 1 91 ? 13.242 20.578 1.868 1 96.12 91 LEU A O 1
ATOM 731 N N . TYR A 1 92 ? 11.883 22.078 0.797 1 95.62 92 TYR A N 1
ATOM 732 C CA . TYR A 1 92 ? 11.477 22.766 2.02 1 95.62 92 TYR A CA 1
ATOM 733 C C . TYR A 1 92 ? 9.961 22.984 2.043 1 95.62 92 TYR A C 1
ATOM 735 O O . TYR A 1 92 ? 9.336 23.125 0.992 1 95.62 92 TYR A O 1
ATOM 743 N N . LEU A 1 93 ? 9.492 23.031 3.295 1 96.31 93 LEU A N 1
ATOM 744 C CA . LEU A 1 93 ? 8.117 23.484 3.418 1 96.31 93 LEU A CA 1
ATOM 745 C C . LEU A 1 93 ? 8.023 25 3.25 1 96.31 93 LEU A C 1
ATOM 747 O O . LEU A 1 93 ? 8.898 25.734 3.723 1 96.31 93 LEU A O 1
ATOM 751 N N . THR A 1 94 ? 6.973 25.406 2.555 1 96.81 94 THR A N 1
ATOM 752 C CA . THR A 1 94 ? 6.613 26.812 2.623 1 96.81 94 THR A CA 1
ATOM 753 C C . THR A 1 94 ? 5.859 27.125 3.914 1 96.81 94 THR A C 1
ATOM 755 O O . THR A 1 94 ? 5.648 26.234 4.738 1 96.81 94 THR A O 1
ATOM 758 N N . GLU A 1 95 ? 5.531 28.391 4.121 1 97.12 95 GLU A N 1
ATOM 759 C CA . GLU A 1 95 ? 4.688 28.766 5.258 1 97.12 95 GLU A CA 1
ATOM 760 C C . GLU A 1 95 ? 3.352 28.031 5.211 1 97.12 95 GLU A C 1
ATOM 762 O O . GLU A 1 95 ? 2.906 27.469 6.215 1 97.12 95 GLU A O 1
ATOM 767 N N . ALA A 1 96 ? 2.814 27.953 4.004 1 97.19 96 ALA A N 1
ATOM 768 C CA . ALA A 1 96 ? 1.555 27.234 3.805 1 97.19 96 ALA A CA 1
ATOM 769 C C . ALA A 1 96 ? 1.721 25.75 4.082 1 97.19 96 ALA A C 1
ATOM 771 O O . ALA A 1 96 ? 0.826 25.109 4.641 1 97.19 96 ALA A O 1
ATOM 772 N N . GLY A 1 97 ? 2.895 25.234 3.676 1 96.56 97 GLY A N 1
ATOM 773 C CA . GLY A 1 97 ? 3.205 23.844 3.953 1 96.56 97 GLY A CA 1
ATOM 774 C C . GLY A 1 97 ? 3.301 23.531 5.434 1 96.56 97 GLY A C 1
ATOM 775 O O . GLY A 1 97 ? 2.811 22.5 5.895 1 96.56 97 GLY A O 1
ATOM 776 N N . GLY A 1 98 ? 3.914 24.391 6.133 1 96 98 GLY A N 1
ATOM 777 C CA . GLY A 1 98 ? 3.986 24.25 7.578 1 96 98 GLY A CA 1
ATOM 778 C C . GLY A 1 98 ? 2.629 24.328 8.25 1 96 98 GLY A C 1
ATOM 779 O O . GLY A 1 98 ? 2.354 23.578 9.188 1 96 98 GLY A O 1
ATOM 780 N N . ASP A 1 99 ? 1.8 25.203 7.703 1 96.81 99 ASP A N 1
ATOM 781 C CA . ASP A 1 99 ? 0.485 25.438 8.289 1 96.81 99 ASP A CA 1
ATOM 782 C C . ASP A 1 99 ? -0.436 24.25 8.094 1 96.81 99 ASP A C 1
ATOM 784 O O . ASP A 1 99 ? -1.322 23.984 8.906 1 96.81 99 ASP A O 1
ATOM 788 N N . VAL A 1 100 ? -0.169 23.484 7.059 1 96.5 100 VAL A N 1
ATOM 789 C CA . VAL A 1 100 ? -1.104 22.406 6.723 1 96.5 100 VAL A CA 1
ATOM 790 C C . VAL A 1 100 ? -0.719 21.125 7.469 1 96.5 100 VAL A C 1
ATOM 792 O O . VAL A 1 100 ? -1.539 20.219 7.621 1 96.5 100 VAL A O 1
ATOM 795 N N . ILE A 1 101 ? 0.463 21.062 7.996 1 94.88 101 ILE A N 1
ATOM 796 C CA . ILE A 1 101 ? 0.993 19.828 8.594 1 94.88 101 ILE A CA 1
ATOM 797 C C . ILE A 1 101 ? 0.1 19.406 9.75 1 94.88 101 ILE A C 1
ATOM 799 O O . ILE A 1 101 ? -0.322 18.234 9.82 1 94.88 101 ILE A O 1
ATOM 803 N N . PRO A 1 102 ? -0.28 20.375 10.633 1 94.88 102 PRO A N 1
ATOM 804 C CA . PRO A 1 102 ? -1.155 19.953 11.727 1 94.88 102 PRO A CA 1
ATOM 805 C C . PRO A 1 102 ? -2.506 19.438 11.234 1 94.88 102 PRO A C 1
ATOM 807 O O . PRO A 1 102 ? -3.088 18.531 11.844 1 94.88 102 PRO A O 1
ATOM 810 N N . LYS A 1 103 ? -2.984 19.984 10.141 1 95.25 103 LYS A N 1
ATOM 811 C CA . LYS A 1 103 ? -4.25 19.547 9.562 1 95.25 103 LYS A CA 1
ATOM 812 C C . LYS A 1 103 ? -4.121 18.141 8.969 1 95.25 103 LYS A C 1
ATOM 814 O O . LYS A 1 103 ? -5.031 17.312 9.102 1 95.25 103 LYS A O 1
ATOM 819 N N . VAL A 1 104 ? -3.016 17.906 8.398 1 93.88 104 VAL A N 1
ATOM 820 C CA . VAL A 1 104 ? -2.738 16.594 7.828 1 93.88 104 VAL A CA 1
ATOM 821 C C . VAL A 1 104 ? -2.635 15.562 8.945 1 93.88 104 VAL A C 1
ATOM 823 O O . VAL A 1 104 ? -3.234 14.484 8.867 1 93.88 104 VAL A O 1
ATOM 826 N N . LYS A 1 105 ? -1.939 15.898 10 1 92.81 105 LYS A N 1
ATOM 827 C CA . LYS A 1 105 ? -1.789 14.992 11.141 1 92.81 105 LYS A CA 1
ATOM 828 C C . LYS A 1 105 ? -3.143 14.664 11.766 1 92.81 105 LYS A C 1
ATOM 830 O O . LYS A 1 105 ? -3.4 13.516 12.133 1 92.81 105 LYS A O 1
ATOM 835 N N . GLU A 1 106 ? -3.951 15.656 11.844 1 93.69 106 GLU A N 1
ATOM 836 C CA . GLU A 1 106 ? -5.289 15.461 12.398 1 93.69 106 GLU A CA 1
ATOM 837 C C . GLU A 1 106 ? -6.109 14.516 11.523 1 93.69 106 GLU A C 1
ATOM 839 O O . GLU A 1 106 ? -6.832 13.656 12.039 1 93.69 106 GLU A O 1
ATOM 844 N N . ALA A 1 107 ? -6.027 14.727 10.25 1 92.81 107 ALA A N 1
ATOM 845 C CA . ALA A 1 107 ? -6.742 13.867 9.312 1 92.81 107 ALA A CA 1
ATOM 846 C C . ALA A 1 107 ? -6.27 12.422 9.43 1 92.81 107 ALA A C 1
ATOM 848 O O . ALA A 1 107 ? -7.086 11.5 9.469 1 92.81 107 ALA A O 1
ATOM 849 N N . LEU A 1 108 ? -4.945 12.219 9.531 1 92.19 108 LEU A N 1
ATOM 850 C CA . LEU A 1 108 ? -4.379 10.883 9.664 1 92.19 108 LEU A CA 1
ATOM 851 C C . LEU A 1 108 ? -4.824 10.234 10.969 1 92.19 108 LEU A C 1
ATOM 853 O O . LEU A 1 108 ? -5.156 9.047 11 1 92.19 108 LEU A O 1
ATOM 857 N N . ASN A 1 109 ? -4.898 11.023 11.984 1 92.44 109 ASN A N 1
ATOM 858 C CA . ASN A 1 109 ? -5.34 10.531 13.289 1 92.44 109 ASN A CA 1
ATOM 859 C C . ASN A 1 109 ? -6.812 10.141 13.273 1 92.44 109 ASN A C 1
ATOM 861 O O . ASN A 1 109 ? -7.203 9.156 13.906 1 92.44 109 ASN A O 1
ATOM 865 N N . ARG A 1 110 ? -7.598 10.922 12.609 1 93.12 110 ARG A N 1
ATOM 866 C CA . ARG A 1 110 ? -9.023 10.617 12.516 1 93.12 110 ARG A CA 1
ATOM 867 C C . ARG A 1 110 ? -9.25 9.281 11.82 1 93.12 110 ARG A C 1
ATOM 869 O O . ARG A 1 110 ? -10.039 8.453 12.297 1 93.12 110 ARG A O 1
ATOM 876 N N . VAL A 1 111 ? -8.562 9.07 10.742 1 93.25 111 VAL A N 1
ATOM 877 C CA . VAL A 1 111 ? -8.688 7.812 10.008 1 93.25 111 VAL A CA 1
ATOM 878 C C . VAL A 1 111 ? -8.219 6.656 10.883 1 93.25 111 VAL A C 1
ATOM 880 O O . VAL A 1 111 ? -8.875 5.613 10.945 1 93.25 111 VAL A O 1
ATOM 883 N N . SER A 1 112 ? -7.078 6.824 11.547 1 92.94 112 SER A N 1
ATOM 884 C CA . SER A 1 112 ? -6.512 5.801 12.422 1 92.94 112 SER A CA 1
ATOM 885 C C . SER A 1 112 ? -7.469 5.453 13.555 1 92.94 112 SER A C 1
ATOM 887 O O . SER A 1 112 ? -7.762 4.277 13.789 1 92.94 112 SER A O 1
ATOM 889 N N . ASN A 1 113 ? -8.016 6.469 14.211 1 92.81 113 ASN A N 1
ATOM 890 C CA . ASN A 1 113 ? -8.891 6.258 15.359 1 92.81 113 ASN A CA 1
ATOM 891 C C . ASN A 1 113 ? -10.18 5.551 14.961 1 92.81 113 ASN A C 1
ATOM 893 O O . ASN A 1 113 ? -10.648 4.656 15.672 1 92.81 113 ASN A O 1
ATOM 897 N N . GLN A 1 114 ? -10.703 5.926 13.812 1 94.06 114 GLN A N 1
ATOM 898 C CA . GLN A 1 114 ? -11.961 5.355 13.352 1 94.06 114 GLN A CA 1
ATOM 899 C C . GLN A 1 114 ? -11.781 3.904 12.914 1 94.06 114 GLN A C 1
ATOM 901 O O . GLN A 1 114 ? -12.734 3.121 12.938 1 94.06 114 GLN A O 1
ATOM 906 N N . SER A 1 115 ? -10.547 3.557 12.609 1 95.81 115 SER A N 1
ATOM 907 C CA . SER A 1 115 ? -10.297 2.207 12.117 1 95.81 115 SER A CA 1
ATOM 908 C C . SER A 1 115 ? -9.938 1.26 13.258 1 95.81 115 SER A C 1
ATOM 910 O O . SER A 1 115 ? -9.773 0.057 13.047 1 95.81 115 SER A O 1
ATOM 912 N N . LEU A 1 116 ? -9.891 1.754 14.492 1 96.19 116 LEU A N 1
ATOM 913 C CA . LEU A 1 116 ? -9.422 0.946 15.609 1 96.19 116 LEU A CA 1
ATOM 914 C C . LEU A 1 116 ? -10.562 0.618 16.562 1 96.19 116 LEU A C 1
ATOM 916 O O . LEU A 1 116 ? -10.328 0.19 17.688 1 96.19 116 LEU A O 1
ATOM 920 N N . VAL A 1 117 ? -11.797 0.834 16.109 1 95.38 117 VAL A N 1
ATOM 921 C CA . VAL A 1 117 ? -12.969 0.504 16.922 1 95.38 117 VAL A CA 1
ATOM 922 C C . VAL A 1 117 ? -12.914 -0.964 17.344 1 95.38 117 VAL A C 1
ATOM 924 O O . VAL A 1 117 ? -12.664 -1.842 16.516 1 95.38 117 VAL A O 1
ATOM 927 N N . GLY A 1 118 ? -13.047 -1.264 18.625 1 96.69 118 GLY A N 1
ATOM 928 C CA . GLY A 1 118 ? -13.078 -2.629 19.125 1 96.69 118 GLY A CA 1
ATOM 929 C C . GLY A 1 118 ? -11.695 -3.184 19.422 1 96.69 118 GLY A C 1
ATOM 930 O O . GLY A 1 118 ? -11.555 -4.367 19.75 1 96.69 118 GLY A O 1
ATOM 931 N N . ILE A 1 119 ? -10.688 -2.336 19.359 1 96.94 119 ILE A N 1
ATOM 932 C CA . ILE A 1 119 ? -9.32 -2.719 19.703 1 96.94 119 ILE A CA 1
ATOM 933 C C . ILE A 1 119 ? -8.844 -1.923 20.906 1 96.94 119 ILE A C 1
ATOM 935 O O . ILE A 1 119 ? -8.789 -0.691 20.859 1 96.94 119 ILE A O 1
ATOM 939 N N . ASN A 1 120 ? -8.523 -2.602 21.953 1 96.31 120 ASN A N 1
ATOM 940 C CA . ASN A 1 120 ? -8.117 -1.906 23.172 1 96.31 120 ASN A CA 1
ATOM 941 C C . ASN A 1 120 ? -6.633 -1.545 23.141 1 96.31 120 ASN A C 1
ATOM 943 O O . ASN A 1 120 ? -5.922 -1.897 22.188 1 96.31 120 ASN A O 1
ATOM 947 N N . GLU A 1 121 ? -6.184 -0.87 24.156 1 94.69 121 GLU A N 1
ATOM 948 C CA . GLU A 1 121 ? -4.832 -0.313 24.172 1 94.69 121 GLU A CA 1
ATOM 949 C C . GLU A 1 121 ? -3.779 -1.418 24.172 1 94.69 121 GLU A C 1
ATOM 951 O O . GLU A 1 121 ? -2.738 -1.292 23.531 1 94.69 121 GLU A O 1
ATOM 956 N N . ASP A 1 122 ? -4.043 -2.467 24.828 1 96.5 122 ASP A N 1
ATOM 957 C CA . ASP A 1 122 ? -3.1 -3.58 24.891 1 96.5 122 ASP A CA 1
ATOM 958 C C . ASP A 1 122 ? -3 -4.301 23.547 1 96.5 122 ASP A C 1
ATOM 960 O O . ASP A 1 122 ? -1.905 -4.66 23.109 1 96.5 122 ASP A O 1
ATOM 964 N N . GLU A 1 123 ? -4.141 -4.512 22.969 1 96.31 123 GLU A N 1
ATOM 965 C CA . GLU A 1 123 ? -4.18 -5.117 21.641 1 96.31 123 GLU A CA 1
ATOM 966 C C . GLU A 1 123 ? -3.434 -4.262 20.609 1 96.31 123 GLU A C 1
ATOM 968 O O . GLU A 1 123 ? -2.68 -4.781 19.797 1 96.31 123 GLU A O 1
ATOM 973 N N . TYR A 1 124 ? -3.646 -2.99 20.734 1 95.44 124 TYR A N 1
ATOM 974 C CA . TYR A 1 124 ? -2.994 -2.064 19.812 1 95.44 124 TYR A CA 1
ATOM 975 C C . TYR A 1 124 ? -1.481 -2.098 19.984 1 95.44 124 TYR A C 1
ATOM 977 O O . TYR A 1 124 ? -0.738 -2.15 19 1 95.44 124 TYR A O 1
ATOM 985 N N . ALA A 1 125 ? -1.074 -2.049 21.203 1 95.25 125 ALA A N 1
ATOM 986 C CA . ALA A 1 125 ? 0.358 -2.064 21.5 1 95.25 125 ALA A CA 1
ATOM 987 C C . ALA A 1 125 ? 1.011 -3.338 20.969 1 95.25 125 ALA A C 1
ATOM 989 O O . ALA A 1 125 ? 2.121 -3.299 20.438 1 95.25 125 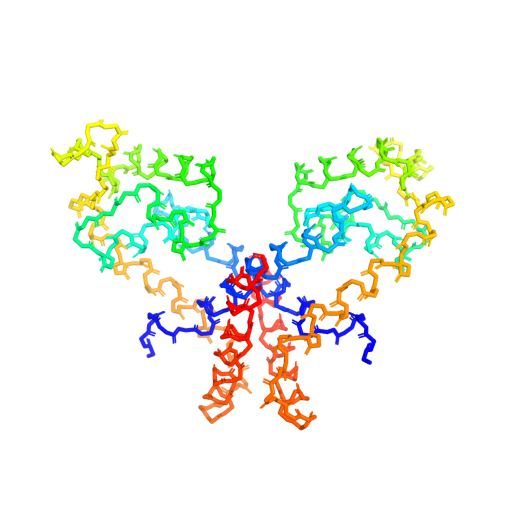ALA A O 1
ATOM 990 N N . LEU A 1 126 ? 0.333 -4.414 21.125 1 95.88 126 LEU A N 1
ATOM 991 C CA . LEU A 1 126 ? 0.845 -5.688 20.625 1 95.88 126 LEU A CA 1
ATOM 992 C C . LEU A 1 126 ? 0.895 -5.699 19.109 1 95.88 126 LEU A C 1
ATOM 994 O O . LEU A 1 126 ? 1.882 -6.145 18.516 1 95.88 126 LEU A O 1
ATOM 998 N N . MET A 1 127 ? -0.17 -5.234 18.484 1 96.12 127 MET A N 1
ATOM 999 C CA . MET A 1 127 ? -0.203 -5.145 17.031 1 96.12 127 MET A CA 1
ATOM 1000 C C . MET A 1 127 ? 0.96 -4.305 16.516 1 96.12 127 MET A C 1
ATOM 1002 O O . MET A 1 127 ? 1.646 -4.707 15.57 1 96.12 127 MET A O 1
ATOM 1006 N N . LEU A 1 128 ? 1.193 -3.205 17.172 1 96 128 LEU A N 1
ATOM 1007 C CA . LEU A 1 128 ? 2.273 -2.314 16.766 1 96 128 LEU A CA 1
ATOM 1008 C C . LEU A 1 128 ? 3.627 -3.004 16.891 1 96 128 LEU A C 1
ATOM 1010 O O . LEU A 1 128 ? 4.477 -2.885 16.016 1 96 128 LEU A O 1
ATOM 1014 N N . SER A 1 129 ? 3.762 -3.674 17.984 1 96.56 129 SER A N 1
ATOM 1015 C CA . SER A 1 129 ? 5.027 -4.359 18.219 1 96.56 129 SER A CA 1
ATOM 1016 C C . SER A 1 129 ? 5.285 -5.426 17.156 1 96.56 129 SER A C 1
ATOM 1018 O O . SER A 1 129 ? 6.418 -5.594 16.703 1 96.56 129 SER A O 1
ATOM 1020 N N . LEU A 1 130 ? 4.285 -6.129 16.766 1 97.44 130 LEU A N 1
ATOM 1021 C CA . LEU A 1 130 ? 4.422 -7.188 15.781 1 97.44 130 LEU A CA 1
ATOM 1022 C C . LEU A 1 130 ? 4.656 -6.602 14.391 1 97.44 130 LEU A C 1
ATOM 1024 O O . LEU A 1 130 ? 5.461 -7.125 13.617 1 97.44 130 LEU A O 1
ATOM 1028 N N . LEU A 1 131 ? 3.971 -5.484 14.07 1 97.25 131 LEU A N 1
ATOM 1029 C CA . LEU A 1 131 ? 4.191 -4.801 12.805 1 97.25 131 LEU A CA 1
ATOM 1030 C C . LEU A 1 131 ? 5.625 -4.289 12.703 1 97.25 131 LEU A C 1
ATOM 1032 O O . LEU A 1 131 ? 6.246 -4.379 11.641 1 97.25 131 LEU A O 1
ATOM 1036 N N . LYS A 1 132 ? 6.137 -3.812 13.805 1 96.5 132 LYS A N 1
ATOM 1037 C CA . LYS A 1 132 ? 7.52 -3.342 13.836 1 96.5 132 LYS A CA 1
ATOM 1038 C C . LYS A 1 132 ? 8.492 -4.48 13.562 1 96.5 132 LYS A C 1
ATOM 1040 O O . LYS A 1 132 ? 9.484 -4.301 12.852 1 96.5 132 LYS A O 1
ATOM 1045 N N . LYS A 1 133 ? 8.211 -5.582 14.148 1 97.38 133 LYS A N 1
ATOM 1046 C CA . LYS A 1 133 ? 9.055 -6.75 13.93 1 97.38 133 LYS A CA 1
ATOM 1047 C C . LYS A 1 133 ? 9.023 -7.191 12.469 1 97.38 133 LYS A C 1
ATOM 1049 O O . LYS A 1 133 ? 10.062 -7.488 11.883 1 97.38 133 LYS A O 1
ATOM 1054 N N . VAL A 1 134 ? 7.828 -7.258 11.883 1 97.44 134 VAL A N 1
ATOM 1055 C CA . VAL A 1 134 ? 7.672 -7.621 10.477 1 97.44 134 VAL A CA 1
ATOM 1056 C C . VAL A 1 134 ? 8.461 -6.645 9.602 1 97.44 134 VAL A C 1
ATOM 1058 O O . VAL A 1 134 ? 9.18 -7.062 8.695 1 97.44 134 VAL A O 1
ATOM 1061 N N . LEU A 1 135 ? 8.305 -5.355 9.898 1 96.31 135 LEU A N 1
ATOM 1062 C CA . LEU A 1 135 ? 9 -4.324 9.125 1 96.31 135 LEU A CA 1
ATOM 1063 C C . LEU A 1 135 ? 10.508 -4.488 9.242 1 96.31 135 LEU A C 1
ATOM 1065 O O . LEU A 1 135 ? 11.227 -4.375 8.242 1 96.31 135 LEU A O 1
ATOM 1069 N N . GLY A 1 136 ? 10.953 -4.723 10.445 1 96.44 136 GLY A N 1
ATOM 1070 C CA . GLY A 1 136 ? 12.375 -4.961 10.641 1 96.44 136 GLY A CA 1
ATOM 1071 C C . GLY A 1 136 ? 12.898 -6.129 9.82 1 96.44 136 GLY A C 1
ATOM 1072 O O . GLY A 1 136 ? 13.953 -6.027 9.195 1 96.44 136 GLY A O 1
ATOM 1073 N N . ASN A 1 137 ? 12.203 -7.246 9.828 1 97 137 ASN A N 1
ATOM 1074 C CA . ASN A 1 137 ? 12.578 -8.422 9.055 1 97 137 ASN A CA 1
ATOM 1075 C C . ASN A 1 137 ? 12.617 -8.125 7.559 1 97 137 ASN A C 1
ATOM 1077 O O . ASN A 1 137 ? 13.539 -8.539 6.855 1 97 137 ASN A O 1
ATOM 1081 N N . MET A 1 138 ? 11.641 -7.371 7.066 1 95.81 138 MET A N 1
ATOM 1082 C CA . MET A 1 138 ? 11.562 -7.062 5.641 1 95.81 138 MET A CA 1
ATOM 1083 C C . MET A 1 138 ? 12.688 -6.117 5.227 1 95.81 138 MET A C 1
ATOM 1085 O O . MET A 1 138 ? 13.25 -6.262 4.145 1 95.81 138 MET A O 1
ATOM 1089 N N . SER A 1 139 ? 12.883 -5.145 6.086 1 94.06 139 SER A N 1
ATOM 1090 C CA . SER A 1 139 ? 13.953 -4.203 5.793 1 94.06 139 SER A CA 1
ATOM 1091 C C . SER A 1 139 ? 15.297 -4.918 5.68 1 94.06 139 SER A C 1
ATOM 1093 O O . SER A 1 139 ? 16.125 -4.57 4.828 1 94.06 139 SER A O 1
ATOM 1095 N N . GLU A 1 140 ? 15.516 -5.918 6.457 1 93.81 140 GLU A N 1
ATOM 1096 C CA . GLU A 1 140 ? 16.75 -6.699 6.418 1 93.81 140 GLU A CA 1
ATOM 1097 C C . GLU A 1 140 ? 16.828 -7.539 5.145 1 93.81 140 GLU A C 1
ATOM 1099 O O . GLU A 1 140 ? 17.906 -7.711 4.578 1 93.81 140 GLU A O 1
ATOM 1104 N N . LEU A 1 141 ? 15.695 -8.055 4.75 1 92.06 141 LEU A N 1
ATOM 1105 C CA . LEU A 1 141 ? 15.656 -8.859 3.529 1 92.06 141 LEU A CA 1
ATOM 1106 C C . LEU A 1 141 ? 16.016 -8.016 2.312 1 92.06 141 LEU A C 1
ATOM 1108 O O . LEU A 1 141 ? 16.719 -8.484 1.409 1 92.06 141 LEU A O 1
ATOM 1112 N N . VAL A 1 142 ? 15.531 -6.77 2.281 1 89.5 142 VAL A N 1
ATOM 1113 C CA . VAL A 1 142 ? 15.797 -5.883 1.157 1 89.5 142 VAL A CA 1
ATOM 1114 C C . VAL A 1 142 ? 17.25 -5.43 1.193 1 89.5 142 VAL A C 1
ATOM 1116 O O . VAL A 1 142 ? 17.906 -5.332 0.152 1 89.5 142 VAL A O 1
ATOM 1119 N N . ARG A 1 143 ? 17.734 -5.199 2.354 1 84.75 143 ARG A N 1
ATOM 1120 C CA . ARG A 1 143 ? 19.125 -4.77 2.516 1 84.75 143 ARG A CA 1
ATOM 1121 C C . ARG A 1 143 ? 20.094 -5.871 2.09 1 84.75 143 ARG A C 1
ATOM 1123 O O . ARG A 1 143 ? 21.125 -5.594 1.487 1 84.75 143 ARG A O 1
ATOM 1130 N N . ASN A 1 144 ? 19.719 -7.145 2.367 1 82.5 144 ASN A N 1
ATOM 1131 C CA . ASN A 1 144 ? 20.625 -8.266 2.117 1 82.5 144 ASN A CA 1
ATOM 1132 C C . ASN A 1 144 ? 20.453 -8.812 0.703 1 82.5 144 ASN A C 1
ATOM 1134 O O . ASN A 1 144 ? 21.172 -9.734 0.301 1 82.5 144 ASN A O 1
ATOM 1138 N N . GLY A 1 145 ? 19.391 -8.398 -0.048 1 71.25 145 GLY A N 1
ATOM 1139 C CA . GLY A 1 145 ? 19.219 -8.883 -1.404 1 71.25 145 GLY A CA 1
ATOM 1140 C C . GLY A 1 145 ? 19.656 -7.891 -2.463 1 71.25 145 GLY A C 1
ATOM 1141 O O . GLY A 1 145 ? 20.125 -6.805 -2.137 1 71.25 145 GLY A O 1
ATOM 1142 N N . MET B 1 1 ? -1.726 9.523 20.531 1 42.09 1 MET B N 1
ATOM 1143 C CA . MET B 1 1 ? -0.855 8.617 19.797 1 42.09 1 MET B CA 1
ATOM 1144 C C . MET B 1 1 ? -0.036 9.367 18.75 1 42.09 1 MET B C 1
ATOM 1146 O O . MET B 1 1 ? -0.546 10.281 18.094 1 42.09 1 MET B O 1
ATOM 1150 N N . ASP B 1 2 ? 1.194 9.555 18.984 1 48.62 2 ASP B N 1
ATOM 1151 C CA . ASP B 1 2 ? 2.109 10.25 18.078 1 48.62 2 ASP B CA 1
ATOM 1152 C C . ASP B 1 2 ? 2.078 9.633 16.688 1 48.62 2 ASP B C 1
ATOM 1154 O O . ASP B 1 2 ? 2.365 8.445 16.516 1 48.62 2 ASP B O 1
ATOM 1158 N N . ILE B 1 3 ? 1.349 10.328 15.805 1 49.38 3 ILE B N 1
ATOM 1159 C CA . ILE B 1 3 ? 1.104 9.891 14.438 1 49.38 3 ILE B CA 1
ATOM 1160 C C . ILE B 1 3 ? 2.414 9.438 13.797 1 49.38 3 ILE B C 1
ATOM 1162 O O . ILE B 1 3 ? 2.41 8.617 12.875 1 49.38 3 ILE B O 1
ATOM 1166 N N . THR B 1 4 ? 3.533 9.836 14.492 1 59.78 4 THR B N 1
ATOM 1167 C CA . THR B 1 4 ? 4.82 9.477 13.906 1 59.78 4 THR B CA 1
ATOM 1168 C C . THR B 1 4 ? 5.113 7.992 14.102 1 59.78 4 THR B C 1
ATOM 1170 O O . THR B 1 4 ? 5.977 7.43 13.43 1 59.78 4 THR B O 1
ATOM 1173 N N . GLU B 1 5 ? 4.219 7.465 14.883 1 72.75 5 GLU B N 1
ATOM 1174 C CA . GLU B 1 5 ? 4.34 6.035 15.141 1 72.75 5 GLU B CA 1
ATOM 1175 C C . GLU B 1 5 ? 2.973 5.355 15.141 1 72.75 5 GLU B C 1
ATOM 1177 O O . GLU B 1 5 ? 2.533 4.828 16.156 1 72.75 5 GLU B O 1
ATOM 1182 N N . SER B 1 6 ? 2.389 5.391 14.102 1 87 6 SER B N 1
ATOM 1183 C CA . SER B 1 6 ? 1.062 4.793 14.008 1 87 6 SER B CA 1
ATOM 1184 C C . SER B 1 6 ? 1.1 3.488 13.219 1 87 6 SER B C 1
ATOM 1186 O O . SER B 1 6 ? 2.043 3.24 12.461 1 87 6 SER B O 1
ATOM 1188 N N . TYR B 1 7 ? 0.135 2.674 13.516 1 93.25 7 TYR B N 1
ATOM 1189 C CA . TYR B 1 7 ? 0.058 1.427 12.766 1 93.25 7 TYR B CA 1
ATOM 1190 C C . TYR B 1 7 ? -0.048 1.696 11.266 1 93.25 7 TYR B C 1
ATOM 1192 O O . TYR B 1 7 ? 0.431 0.905 10.453 1 93.25 7 TYR B O 1
ATOM 1200 N N . GLY B 1 8 ? -0.669 2.92 10.93 1 92.62 8 GLY B N 1
ATOM 1201 C CA . GLY B 1 8 ? -0.775 3.301 9.531 1 92.62 8 GLY B CA 1
ATOM 1202 C C . GLY B 1 8 ? 0.573 3.494 8.867 1 92.62 8 GLY B C 1
ATOM 1203 O O . GLY B 1 8 ? 0.761 3.104 7.711 1 92.62 8 GLY B O 1
ATOM 1204 N N . LYS B 1 9 ? 1.439 4.051 9.625 1 89.69 9 LYS B N 1
ATOM 1205 C CA . LYS B 1 9 ? 2.797 4.238 9.125 1 89.69 9 LYS B CA 1
ATOM 1206 C C . LYS B 1 9 ? 3.477 2.895 8.867 1 89.69 9 LYS B C 1
ATOM 1208 O O . LYS B 1 9 ? 4.109 2.703 7.828 1 89.69 9 LYS B O 1
ATOM 1213 N N . TYR B 1 10 ? 3.314 1.982 9.766 1 94.06 10 TYR B N 1
ATOM 1214 C CA . TYR B 1 10 ? 3.945 0.676 9.617 1 94.06 10 TYR B CA 1
ATOM 1215 C C . TYR B 1 10 ? 3.293 -0.126 8.5 1 94.06 10 TYR B C 1
ATOM 1217 O O . TYR B 1 10 ? 3.977 -0.823 7.746 1 94.06 10 TYR B O 1
ATOM 1225 N N . ILE B 1 11 ? 1.963 -0.003 8.383 1 96.12 11 ILE B N 1
ATOM 1226 C CA . ILE B 1 11 ? 1.252 -0.673 7.297 1 96.12 11 ILE B CA 1
ATOM 1227 C C . ILE B 1 11 ? 1.781 -0.182 5.949 1 96.12 11 ILE B C 1
ATOM 1229 O O . ILE B 1 11 ? 2.072 -0.984 5.059 1 96.12 11 ILE B O 1
ATOM 1233 N N . SER B 1 12 ? 1.936 1.102 5.832 1 93.56 12 SER B N 1
ATOM 1234 C CA . SER B 1 12 ? 2.404 1.692 4.586 1 93.56 12 SER B CA 1
ATOM 1235 C C . SER B 1 12 ? 3.822 1.234 4.254 1 93.56 12 SER B C 1
ATOM 1237 O O . SER B 1 12 ? 4.113 0.882 3.109 1 93.56 12 SER B O 1
ATOM 1239 N N . ALA B 1 13 ? 4.664 1.236 5.246 1 93.19 13 ALA B N 1
ATOM 1240 C CA . ALA B 1 13 ? 6.051 0.817 5.035 1 93.19 13 ALA B CA 1
ATOM 1241 C C . ALA B 1 13 ? 6.125 -0.661 4.668 1 93.19 13 ALA B C 1
ATOM 1243 O O . ALA B 1 13 ? 6.816 -1.035 3.715 1 93.19 13 ALA B O 1
ATOM 1244 N N . ILE B 1 14 ? 5.418 -1.488 5.395 1 96.38 14 ILE B N 1
ATOM 1245 C CA . ILE B 1 14 ? 5.414 -2.924 5.137 1 96.38 14 ILE B CA 1
ATOM 1246 C C . ILE B 1 14 ? 4.891 -3.195 3.73 1 96.38 14 ILE B C 1
ATOM 1248 O O . ILE B 1 14 ? 5.43 -4.043 3.012 1 96.38 14 ILE B O 1
ATOM 1252 N N . TYR B 1 15 ? 3.873 -2.488 3.365 1 94.62 15 TYR B N 1
ATOM 1253 C CA . TYR B 1 15 ? 3.322 -2.645 2.023 1 94.62 15 TYR B CA 1
ATOM 1254 C C . TYR B 1 15 ? 4.387 -2.383 0.964 1 94.62 15 TYR B C 1
ATOM 1256 O O . TYR B 1 15 ? 4.543 -3.168 0.027 1 94.62 15 TYR B O 1
ATOM 1264 N N . ARG B 1 16 ? 5.141 -1.354 1.065 1 93.62 16 ARG B N 1
ATOM 1265 C CA . ARG B 1 16 ? 6.137 -0.988 0.065 1 93.62 16 ARG B CA 1
ATOM 1266 C C . ARG B 1 16 ? 7.277 -2.002 0.034 1 93.62 16 ARG B C 1
ATOM 1268 O O . ARG B 1 16 ? 7.727 -2.404 -1.041 1 93.62 16 ARG B O 1
ATOM 1275 N N . TYR B 1 17 ? 7.719 -2.402 1.254 1 94.81 17 TYR B N 1
ATOM 1276 C CA . TYR B 1 17 ? 8.75 -3.428 1.31 1 94.81 17 TYR B CA 1
ATOM 1277 C C . TYR B 1 17 ? 8.266 -4.73 0.689 1 94.81 17 TYR B C 1
ATOM 1279 O O . TYR B 1 17 ? 9.008 -5.406 -0.025 1 94.81 17 TYR B O 1
ATOM 1287 N N . GLN B 1 18 ? 7.027 -5.086 0.991 1 94.81 18 GLN B N 1
ATOM 1288 C CA . GLN B 1 18 ? 6.434 -6.297 0.427 1 94.81 18 GLN B CA 1
ATOM 1289 C C . GLN B 1 18 ? 6.422 -6.242 -1.098 1 94.81 18 GLN B C 1
ATOM 1291 O O . GLN B 1 18 ? 6.727 -7.234 -1.763 1 94.81 18 GLN B O 1
ATOM 1296 N N . GLN B 1 19 ? 6.055 -5.102 -1.642 1 92.94 19 GLN B N 1
ATOM 1297 C CA . GLN B 1 19 ? 6.012 -4.949 -3.092 1 92.94 19 GLN B CA 1
ATOM 1298 C C . GLN B 1 19 ? 7.395 -5.152 -3.709 1 92.94 19 GLN B C 1
ATOM 1300 O O . GLN B 1 19 ? 7.523 -5.789 -4.758 1 92.94 19 GLN B O 1
ATOM 1305 N N . ILE B 1 20 ? 8.414 -4.629 -3.086 1 93.75 20 ILE B N 1
ATOM 1306 C CA . ILE B 1 20 ? 9.781 -4.758 -3.566 1 93.75 20 ILE B CA 1
ATOM 1307 C C . ILE B 1 20 ? 10.195 -6.227 -3.555 1 93.75 20 ILE B C 1
ATOM 1309 O O . ILE B 1 20 ? 10.711 -6.738 -4.551 1 93.75 20 ILE B O 1
ATOM 1313 N N . LEU B 1 21 ? 9.938 -6.879 -2.438 1 94.94 21 LEU B N 1
ATOM 1314 C CA . LEU B 1 21 ? 10.352 -8.266 -2.27 1 94.94 21 LEU B CA 1
ATOM 1315 C C . LEU B 1 21 ? 9.586 -9.18 -3.225 1 94.94 21 LEU B C 1
ATOM 1317 O O . LEU B 1 21 ? 10.18 -10.055 -3.863 1 94.94 21 LEU B O 1
ATOM 1321 N N . ILE B 1 22 ? 8.305 -8.945 -3.355 1 93.88 22 ILE B N 1
ATOM 1322 C CA . ILE B 1 22 ? 7.465 -9.773 -4.215 1 93.88 22 ILE B CA 1
ATOM 1323 C C . ILE B 1 22 ? 7.859 -9.57 -5.676 1 93.88 22 ILE B C 1
ATOM 1325 O O . ILE B 1 22 ? 7.977 -10.531 -6.438 1 93.88 22 ILE B O 1
ATOM 1329 N N . SER B 1 23 ? 8.031 -8.312 -6.02 1 93.94 23 SER B N 1
ATOM 1330 C CA . SER B 1 23 ? 8.453 -8.016 -7.387 1 93.94 23 SER B CA 1
ATOM 1331 C C . SER B 1 23 ? 9.75 -8.742 -7.734 1 93.94 23 SER B C 1
ATOM 1333 O O . SER B 1 23 ? 9.898 -9.266 -8.836 1 93.94 23 SER B O 1
ATOM 1335 N N . SER B 1 24 ? 10.641 -8.688 -6.812 1 94.38 24 SER B N 1
ATOM 1336 C CA . SER B 1 24 ? 11.914 -9.383 -7.02 1 94.38 24 SER B CA 1
ATOM 1337 C C . SER B 1 24 ? 11.703 -10.883 -7.203 1 94.38 24 SER B C 1
ATOM 1339 O O . SER B 1 24 ? 12.297 -11.492 -8.094 1 94.38 24 SER B O 1
ATOM 1341 N N . GLU B 1 25 ? 10.844 -11.461 -6.418 1 94.69 25 GLU B N 1
ATOM 1342 C CA . GLU B 1 25 ? 10.578 -12.898 -6.469 1 94.69 25 GLU B CA 1
ATOM 1343 C C . GLU B 1 25 ? 9.859 -13.273 -7.758 1 94.69 25 GLU B C 1
ATOM 1345 O O . GLU B 1 25 ? 10.016 -14.391 -8.258 1 94.69 25 GLU B O 1
ATOM 1350 N N . LEU B 1 26 ? 9.141 -12.359 -8.32 1 96.62 26 LEU B N 1
ATOM 1351 C CA . LEU B 1 26 ? 8.281 -12.695 -9.453 1 96.62 26 LEU B CA 1
ATOM 1352 C C . LEU B 1 26 ? 8.914 -12.25 -10.766 1 96.62 26 LEU B C 1
ATOM 1354 O O . LEU B 1 26 ? 8.367 -12.516 -11.844 1 96.62 26 LEU B O 1
ATOM 1358 N N . ALA B 1 27 ? 10.078 -11.656 -10.656 1 95.81 27 ALA B N 1
ATOM 1359 C CA . ALA B 1 27 ? 10.781 -11.117 -11.82 1 95.81 27 ALA B CA 1
ATOM 1360 C C . ALA B 1 27 ? 10.984 -12.195 -12.883 1 95.81 27 ALA B C 1
ATOM 1362 O O . ALA B 1 27 ? 10.773 -11.945 -14.07 1 95.81 27 ALA B O 1
ATOM 1363 N N . PRO B 1 28 ? 11.281 -13.43 -12.523 1 96 28 PRO B N 1
ATOM 1364 C CA . PRO B 1 28 ? 11.492 -14.477 -13.531 1 96 28 PRO B CA 1
ATOM 1365 C C . PRO B 1 28 ? 10.234 -14.789 -14.328 1 96 28 PRO B C 1
ATOM 1367 O O . PRO B 1 28 ? 10.32 -15.336 -15.43 1 96 28 PRO B O 1
ATOM 1370 N N . TYR B 1 29 ? 9.117 -14.43 -13.82 1 96.88 29 TYR B N 1
ATOM 1371 C CA . TYR B 1 29 ? 7.844 -14.727 -14.477 1 96.88 29 TYR B CA 1
ATOM 1372 C C . TYR B 1 29 ? 7.305 -13.492 -15.195 1 96.88 29 TYR B C 1
ATOM 1374 O O . TYR B 1 29 ? 6.184 -13.508 -15.711 1 96.88 29 TYR B O 1
ATOM 1382 N N . ARG B 1 30 ? 8.055 -12.406 -15.086 1 96.19 30 ARG B N 1
ATOM 1383 C CA . ARG B 1 30 ? 7.691 -11.141 -15.719 1 96.19 30 ARG B CA 1
ATOM 1384 C C . ARG B 1 30 ? 6.383 -10.602 -15.141 1 96.19 30 ARG B C 1
ATOM 1386 O O . ARG B 1 30 ? 5.551 -10.07 -15.883 1 96.19 30 ARG B O 1
ATOM 1393 N N . ILE B 1 31 ? 6.195 -10.891 -13.906 1 95.62 31 ILE B N 1
ATOM 1394 C CA . ILE B 1 31 ? 5.043 -10.391 -13.164 1 95.62 31 ILE B CA 1
ATOM 1395 C C . ILE B 1 31 ? 5.508 -9.375 -12.117 1 95.62 31 ILE B C 1
ATOM 1397 O O . ILE B 1 31 ? 6.402 -9.664 -11.312 1 95.62 31 ILE B O 1
ATOM 1401 N N . GLY B 1 32 ? 4.949 -8.18 -12.117 1 90.94 32 GLY B N 1
ATOM 1402 C CA . GLY B 1 32 ? 5.305 -7.148 -11.164 1 90.94 32 GLY B CA 1
ATOM 1403 C C . GLY B 1 32 ? 4.297 -7.008 -10.039 1 90.94 32 GLY B C 1
ATOM 1404 O O . GLY B 1 32 ? 3.311 -7.742 -9.984 1 90.94 32 GLY B O 1
ATOM 1405 N N . SER B 1 33 ? 4.543 -6.059 -9.172 1 84.44 33 SER B N 1
ATOM 1406 C CA . SER B 1 33 ? 3.74 -5.844 -7.973 1 84.44 33 SER B CA 1
ATOM 1407 C C . SER B 1 33 ? 2.326 -5.395 -8.328 1 84.44 33 SER B C 1
ATOM 1409 O O . SER B 1 33 ? 1.366 -5.746 -7.637 1 84.44 33 SER B O 1
ATOM 1411 N N . GLY B 1 34 ? 2.193 -4.77 -9.422 1 85.19 34 GLY B N 1
ATOM 1412 C CA . GLY B 1 34 ? 0.873 -4.332 -9.844 1 85.19 34 GLY B CA 1
ATOM 1413 C C . GLY B 1 34 ? 0.082 -5.418 -10.555 1 85.19 34 GLY B C 1
ATOM 1414 O O . GLY B 1 34 ? -1.145 -5.332 -10.656 1 85.19 34 GLY B O 1
ATOM 1415 N N . GLN B 1 35 ? 0.767 -6.418 -10.93 1 92.56 35 GLN B N 1
ATOM 1416 C CA . GLN B 1 35 ? 0.147 -7.441 -11.766 1 92.56 35 GLN B CA 1
ATOM 1417 C C . GLN B 1 35 ? -0.279 -8.648 -10.93 1 92.56 35 GLN B C 1
ATOM 1419 O O . GLN B 1 35 ? -1.315 -9.258 -11.203 1 92.56 35 GLN B O 1
ATOM 1424 N N . TYR B 1 36 ? 0.5 -8.945 -9.945 1 92.94 36 TYR B N 1
ATOM 1425 C CA . TYR B 1 36 ? 0.245 -10.219 -9.273 1 92.94 36 TYR B CA 1
ATOM 1426 C C . TYR B 1 36 ? -1.096 -10.188 -8.555 1 92.94 36 TYR B C 1
ATOM 1428 O O . TYR B 1 36 ? -1.801 -11.203 -8.5 1 92.94 36 TYR B O 1
ATOM 1436 N N . LEU B 1 37 ? -1.46 -9.086 -8.016 1 91.06 37 LEU B N 1
ATOM 1437 C CA . LEU B 1 37 ? -2.742 -8.984 -7.328 1 91.06 37 LEU B CA 1
ATOM 1438 C C . LEU B 1 37 ? -3.896 -9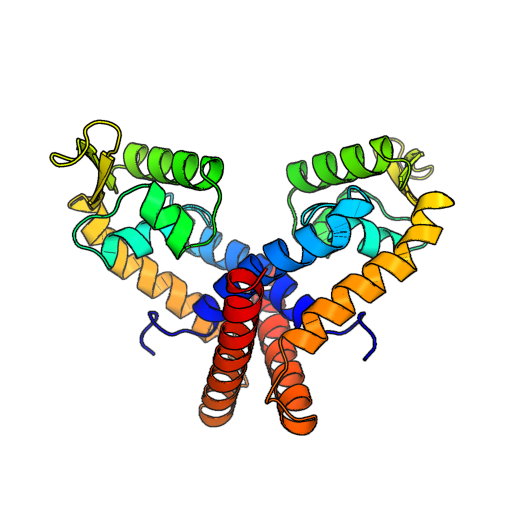.258 -8.289 1 91.06 37 LEU B C 1
ATOM 1440 O O . LEU B 1 37 ? -4.852 -9.953 -7.934 1 91.06 37 LEU B O 1
ATOM 1444 N N . ILE B 1 38 ? -3.756 -8.711 -9.453 1 93.19 38 ILE B N 1
ATOM 1445 C CA . ILE B 1 38 ? -4.789 -8.883 -10.469 1 93.19 38 ILE B CA 1
ATOM 1446 C C . ILE B 1 38 ? -4.824 -10.344 -10.93 1 93.19 38 ILE B C 1
ATOM 1448 O O . ILE B 1 38 ? -5.902 -10.938 -11.031 1 93.19 38 ILE B O 1
ATOM 1452 N N . LEU B 1 39 ? -3.674 -10.859 -11.133 1 94.69 39 LEU B N 1
ATOM 1453 C CA . LEU B 1 39 ? -3.559 -12.25 -11.555 1 94.69 39 LEU B CA 1
ATOM 1454 C C . LEU B 1 39 ? -4.211 -13.18 -10.531 1 94.69 39 LEU B C 1
ATOM 1456 O O . LEU B 1 39 ? -4.977 -14.07 -10.906 1 94.69 39 LEU B O 1
ATOM 1460 N N . MET B 1 40 ? -3.961 -12.93 -9.297 1 92.38 40 MET B N 1
ATOM 1461 C CA . MET B 1 40 ? -4.5 -13.758 -8.227 1 92.38 40 MET B CA 1
ATOM 1462 C C . MET B 1 40 ? -6.012 -13.602 -8.117 1 92.38 40 MET B C 1
ATOM 1464 O O . MET B 1 40 ? -6.723 -14.555 -7.809 1 92.38 40 MET B O 1
ATOM 1468 N N . ALA B 1 41 ? -6.473 -12.414 -8.305 1 91.69 41 ALA B N 1
ATOM 1469 C CA . ALA B 1 41 ? -7.91 -12.164 -8.258 1 91.69 41 ALA B CA 1
ATOM 1470 C C . ALA B 1 41 ? -8.633 -12.922 -9.367 1 91.69 41 ALA B C 1
ATOM 1472 O O . ALA B 1 41 ? -9.711 -13.484 -9.148 1 91.69 41 ALA B O 1
ATOM 1473 N N . ILE B 1 42 ? -8.039 -12.906 -10.508 1 93.62 42 ILE B N 1
ATOM 1474 C CA . ILE B 1 42 ? -8.625 -13.617 -11.641 1 93.62 42 ILE B CA 1
ATOM 1475 C C . ILE B 1 42 ? -8.633 -15.117 -11.359 1 93.62 42 ILE B C 1
ATOM 1477 O O . ILE B 1 42 ? -9.594 -15.812 -11.703 1 93.62 42 ILE B O 1
ATOM 1481 N N . ALA B 1 43 ? -7.598 -15.586 -10.727 1 92.06 43 ALA B N 1
ATOM 1482 C CA . ALA B 1 43 ? -7.445 -17.016 -10.445 1 92.06 43 ALA B CA 1
ATOM 1483 C C . ALA B 1 43 ? -8.523 -17.5 -9.477 1 92.06 43 ALA B C 1
ATOM 1485 O O . ALA B 1 43 ? -8.898 -18.672 -9.492 1 92.06 43 ALA B O 1
ATOM 1486 N N . HIS B 1 44 ? -9.008 -16.672 -8.617 1 86.94 44 HIS B N 1
ATOM 1487 C CA . HIS B 1 44 ? -9.961 -17.047 -7.574 1 86.94 44 HIS B CA 1
ATOM 1488 C C . HIS B 1 44 ? -11.383 -17.078 -8.109 1 86.94 44 HIS B C 1
ATOM 1490 O O . HIS B 1 44 ? -12.297 -17.547 -7.426 1 86.94 44 HIS B O 1
ATOM 1496 N N . LYS B 1 45 ? -11.523 -16.562 -9.289 1 82.75 45 LYS B N 1
ATOM 1497 C CA . LYS B 1 45 ? -12.852 -16.516 -9.906 1 82.75 45 LYS B CA 1
ATOM 1498 C C . LYS B 1 45 ? -12.852 -17.219 -11.266 1 82.75 45 LYS B C 1
ATOM 1500 O O . LYS B 1 45 ? -11.805 -17.359 -11.898 1 82.75 45 LYS B O 1
ATOM 1505 N N . GLU B 1 46 ? -13.938 -17.797 -11.641 1 78 46 GLU B N 1
ATOM 1506 C CA . GLU B 1 46 ? -14.062 -18.344 -12.984 1 78 46 GLU B CA 1
ATOM 1507 C C . GLU B 1 46 ? -13.844 -17.281 -14.047 1 78 46 GLU B C 1
ATOM 1509 O O . GLU B 1 46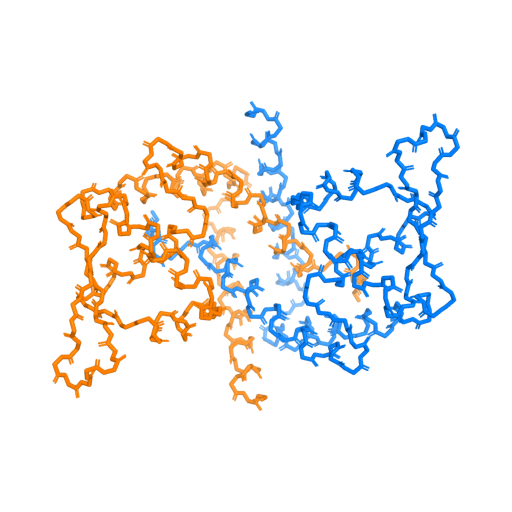 ? -13.172 -17.516 -15.055 1 78 46 GLU B O 1
ATOM 1514 N N . SER B 1 47 ? -14.469 -16.203 -13.898 1 84.19 47 SER B N 1
ATOM 1515 C CA . SER B 1 47 ? -14.312 -15.008 -14.719 1 84.19 47 SER B CA 1
ATOM 1516 C C . SER B 1 47 ? -14.617 -13.742 -13.922 1 84.19 47 SER B C 1
ATOM 1518 O O . SER B 1 47 ? -15.32 -13.797 -12.906 1 84.19 47 SER B O 1
ATOM 1520 N N . ILE B 1 48 ? -14 -12.695 -14.305 1 91.31 48 ILE B N 1
ATOM 1521 C CA . ILE B 1 48 ? -14.234 -11.438 -13.609 1 91.31 48 ILE B CA 1
ATOM 1522 C C . ILE B 1 48 ? -14.062 -10.266 -14.578 1 91.31 48 ILE B C 1
ATOM 1524 O O . ILE B 1 48 ? -13.203 -10.312 -15.461 1 91.31 48 ILE B O 1
ATOM 1528 N N . THR B 1 49 ? -14.875 -9.25 -14.391 1 92.31 49 THR B N 1
ATOM 1529 C CA . THR B 1 49 ? -14.742 -8.062 -15.219 1 92.31 49 THR B CA 1
ATOM 1530 C C . THR B 1 49 ? -13.719 -7.098 -14.625 1 92.31 49 THR B C 1
ATOM 1532 O O . THR B 1 49 ? -13.383 -7.188 -13.445 1 92.31 49 THR B O 1
ATOM 1535 N N . GLN B 1 50 ? -13.227 -6.23 -15.469 1 92.12 50 GLN B N 1
ATOM 1536 C CA . GLN B 1 50 ? -12.305 -5.207 -14.984 1 92.12 50 GLN B CA 1
ATOM 1537 C C . GLN B 1 50 ? -12.969 -4.332 -13.93 1 92.12 50 GLN B C 1
ATOM 1539 O O . GLN B 1 50 ? -12.32 -3.916 -12.961 1 92.12 50 GLN B O 1
ATOM 1544 N N . LYS B 1 51 ? -14.234 -4.129 -14.102 1 91.06 51 LYS B N 1
ATOM 1545 C CA . LYS B 1 51 ? -14.984 -3.334 -13.133 1 91.06 51 LYS B CA 1
ATOM 1546 C C . LYS B 1 51 ? -15.039 -4.031 -11.781 1 91.06 51 LYS B C 1
ATOM 1548 O O . LYS B 1 51 ? -14.789 -3.41 -10.742 1 91.06 51 LYS B O 1
ATOM 1553 N N . ALA B 1 52 ? -15.352 -5.262 -11.828 1 91.19 52 ALA B N 1
ATOM 1554 C CA . ALA B 1 52 ? -15.422 -6.047 -10.594 1 91.19 52 ALA B CA 1
ATOM 1555 C C . ALA B 1 52 ? -14.055 -6.121 -9.922 1 91.19 52 ALA B C 1
ATOM 1557 O O . ALA B 1 52 ? -13.961 -6.094 -8.688 1 91.19 52 ALA B O 1
ATOM 1558 N N . LEU B 1 53 ? -12.992 -6.238 -10.711 1 92.75 53 LEU B N 1
ATOM 1559 C CA . LEU B 1 53 ? -11.633 -6.246 -10.188 1 92.75 53 LEU B CA 1
ATOM 1560 C C . LEU B 1 53 ? -11.328 -4.945 -9.445 1 92.75 53 LEU B C 1
ATOM 1562 O O . LEU B 1 53 ? -10.758 -4.965 -8.359 1 92.75 53 LEU B O 1
ATOM 1566 N N . SER B 1 54 ? -11.68 -3.877 -10.086 1 92.69 54 SER B N 1
ATOM 1567 C CA . SER B 1 54 ? -11.469 -2.559 -9.5 1 92.69 54 SER B CA 1
ATOM 1568 C C . SER B 1 54 ? -12.172 -2.43 -8.156 1 92.69 54 SER B C 1
ATOM 1570 O O . SER B 1 54 ? -11.578 -1.965 -7.18 1 92.69 54 SER B O 1
ATOM 1572 N N . GLU B 1 55 ? -13.414 -2.891 -8.078 1 89.81 55 GLU B N 1
ATOM 1573 C CA . GLU B 1 55 ? -14.211 -2.811 -6.855 1 89.81 55 GLU B CA 1
ATOM 1574 C C . GLU B 1 55 ? -13.656 -3.729 -5.77 1 89.81 55 GLU B C 1
ATOM 1576 O O . GLU B 1 55 ? -13.586 -3.348 -4.602 1 89.81 55 GLU B O 1
ATOM 1581 N N . GLU B 1 56 ? -13.234 -4.859 -6.18 1 88.06 56 GLU B N 1
ATOM 1582 C CA . GLU B 1 56 ? -12.742 -5.859 -5.238 1 88.06 56 GLU B CA 1
ATOM 1583 C C . GLU B 1 56 ? -11.383 -5.469 -4.668 1 88.06 56 GLU B C 1
ATOM 1585 O O . GLU B 1 56 ? -11.117 -5.672 -3.482 1 88.06 56 GLU B O 1
ATOM 1590 N N . LEU B 1 57 ? -10.516 -4.91 -5.488 1 89.88 57 LEU B N 1
ATOM 1591 C CA . LEU B 1 57 ? -9.133 -4.648 -5.09 1 89.88 57 LEU B CA 1
ATOM 1592 C C . LEU B 1 57 ? -8.961 -3.189 -4.68 1 89.88 57 LEU B C 1
ATOM 1594 O O . LEU B 1 57 ? -7.906 -2.811 -4.16 1 89.88 57 LEU B O 1
ATOM 1598 N N . LEU B 1 58 ? -9.969 -2.35 -4.938 1 90.88 58 LEU B N 1
ATOM 1599 C CA . LEU B 1 58 ? -9.914 -0.92 -4.648 1 90.88 58 LEU B CA 1
ATOM 1600 C C . LEU B 1 58 ? -8.773 -0.251 -5.406 1 90.88 58 LEU B C 1
ATOM 1602 O O . LEU B 1 58 ? -8 0.507 -4.824 1 90.88 58 LEU B O 1
ATOM 1606 N N . LEU B 1 59 ? -8.617 -0.688 -6.641 1 91.31 59 LEU B N 1
ATOM 1607 C CA . LEU B 1 59 ? -7.668 -0.085 -7.566 1 91.31 59 LEU B CA 1
ATOM 1608 C C . LEU B 1 59 ? -8.398 0.67 -8.672 1 91.31 59 LEU B C 1
ATOM 1610 O O . LEU B 1 59 ? -9.469 0.253 -9.109 1 91.31 59 LEU B O 1
ATOM 1614 N N . ASP B 1 60 ? -7.789 1.699 -9.133 1 89.56 60 ASP B N 1
ATOM 1615 C CA . ASP B 1 60 ? -8.469 2.512 -10.133 1 89.56 60 ASP B CA 1
ATOM 1616 C C . ASP B 1 60 ? -8.406 1.848 -11.508 1 89.56 60 ASP B C 1
ATOM 1618 O O . ASP B 1 60 ? -7.613 0.933 -11.727 1 89.56 60 ASP B O 1
ATOM 1622 N N . LYS B 1 61 ? -9.227 2.344 -12.352 1 91.94 61 LYS B N 1
ATOM 1623 C CA . LYS B 1 61 ? -9.406 1.764 -13.68 1 91.94 61 LYS B CA 1
ATOM 1624 C C . LYS B 1 61 ? -8.094 1.76 -14.461 1 91.94 61 LYS B C 1
ATOM 1626 O O . LYS B 1 61 ? -7.793 0.8 -15.18 1 91.94 61 LYS B O 1
ATOM 1631 N N . THR B 1 62 ? -7.367 2.811 -14.289 1 92.19 62 THR B N 1
ATOM 1632 C CA . THR B 1 62 ? -6.113 2.93 -15.031 1 92.19 62 THR B CA 1
ATOM 1633 C C . THR B 1 62 ? -5.137 1.831 -14.617 1 92.19 62 THR B C 1
ATOM 1635 O O . THR B 1 62 ? -4.535 1.177 -15.469 1 92.19 62 THR B O 1
ATOM 1638 N N . THR B 1 63 ? -5.027 1.603 -13.383 1 91.25 63 THR B N 1
ATOM 1639 C CA . THR B 1 63 ? -4.141 0.577 -12.836 1 91.25 63 THR B CA 1
ATOM 1640 C C . THR B 1 63 ? -4.574 -0.811 -13.305 1 91.25 63 THR B C 1
ATOM 1642 O O . THR B 1 63 ? -3.744 -1.609 -13.742 1 91.25 63 THR B O 1
ATOM 1645 N N . ILE B 1 64 ? -5.859 -1.07 -13.211 1 93.88 64 ILE B N 1
ATOM 1646 C CA . ILE B 1 64 ? -6.402 -2.363 -13.617 1 93.88 64 ILE B CA 1
ATOM 1647 C C . ILE B 1 64 ? -6.141 -2.596 -15.102 1 93.88 64 ILE B C 1
ATOM 1649 O O . ILE B 1 64 ? -5.688 -3.672 -15.5 1 93.88 64 ILE B O 1
ATOM 1653 N N . THR B 1 65 ? -6.391 -1.557 -15.859 1 94.38 65 THR B N 1
ATOM 1654 C CA . THR B 1 65 ? -6.23 -1.664 -17.297 1 94.38 65 THR B CA 1
ATOM 1655 C C . THR B 1 65 ? -4.773 -1.94 -17.672 1 94.38 65 THR B C 1
ATOM 1657 O O . THR B 1 65 ? -4.488 -2.844 -18.453 1 94.38 65 THR B O 1
ATOM 1660 N N . LYS B 1 66 ? -3.891 -1.249 -17.031 1 94.88 66 LYS B N 1
ATOM 1661 C CA . LYS B 1 66 ? -2.469 -1.413 -17.328 1 94.88 66 LYS B CA 1
ATOM 1662 C C . LYS B 1 66 ? -1.978 -2.793 -16.891 1 94.88 66 LYS B C 1
ATOM 1664 O O . LYS B 1 66 ? -1.257 -3.459 -17.641 1 94.88 66 LYS B O 1
ATOM 1669 N N . ALA B 1 67 ? -2.367 -3.188 -15.797 1 95.31 67 ALA B N 1
ATOM 1670 C CA . ALA B 1 67 ? -1.933 -4.477 -15.266 1 95.31 67 ALA B CA 1
ATOM 1671 C C . ALA B 1 67 ? -2.494 -5.629 -16.094 1 95.31 67 ALA B C 1
ATOM 1673 O O . ALA B 1 67 ? -1.783 -6.59 -16.391 1 95.31 67 ALA B O 1
ATOM 1674 N N . THR B 1 68 ? -3.748 -5.52 -16.438 1 95.38 68 THR B N 1
ATOM 1675 C CA . THR B 1 68 ? -4.375 -6.562 -17.25 1 95.38 68 THR B CA 1
ATOM 1676 C C . THR B 1 68 ? -3.736 -6.637 -18.625 1 95.38 68 THR B C 1
ATOM 1678 O O . THR B 1 68 ? -3.506 -7.727 -19.156 1 95.38 68 THR B O 1
ATOM 1681 N N . ALA B 1 69 ? -3.506 -5.473 -19.203 1 96.25 69 ALA B N 1
ATOM 1682 C CA . ALA B 1 69 ? -2.855 -5.426 -20.5 1 96.25 69 ALA B CA 1
ATOM 1683 C C . ALA B 1 69 ? -1.482 -6.09 -20.453 1 96.25 69 ALA B C 1
ATOM 1685 O O . ALA B 1 69 ? -1.114 -6.832 -21.375 1 96.25 69 ALA B O 1
ATOM 1686 N N . LYS B 1 70 ? -0.762 -5.852 -19.422 1 97 70 LYS B N 1
ATOM 1687 C CA . LYS B 1 70 ? 0.559 -6.457 -19.266 1 97 70 LYS B CA 1
ATOM 1688 C C . LYS B 1 70 ? 0.457 -7.973 -19.109 1 97 70 LYS B C 1
ATOM 1690 O O . LYS B 1 70 ? 1.236 -8.711 -19.719 1 97 70 LYS B O 1
ATOM 1695 N N . LEU B 1 71 ? -0.447 -8.422 -18.359 1 97.31 71 LEU B N 1
ATOM 1696 C CA . LEU B 1 71 ? -0.64 -9.852 -18.141 1 97.31 71 LEU B CA 1
ATOM 1697 C C . LEU B 1 71 ? -1.07 -10.547 -19.422 1 97.31 71 LEU B C 1
ATOM 1699 O O . LEU B 1 71 ? -0.691 -11.695 -19.672 1 97.31 71 LEU B O 1
ATOM 1703 N N . GLU B 1 72 ? -1.88 -9.828 -20.188 1 96.94 72 GLU B N 1
ATOM 1704 C CA . GLU B 1 72 ? -2.277 -10.344 -21.5 1 96.94 72 GLU B CA 1
ATOM 1705 C C . GLU B 1 72 ? -1.081 -10.438 -22.438 1 96.94 72 GLU B C 1
ATOM 1707 O O . GLU B 1 72 ? -0.914 -11.445 -23.125 1 96.94 72 GLU B O 1
ATOM 1712 N N . ALA B 1 73 ? -0.329 -9.414 -22.438 1 97.31 73 ALA B N 1
ATOM 1713 C CA . ALA B 1 73 ? 0.859 -9.375 -23.281 1 97.31 73 ALA B CA 1
ATOM 1714 C C . ALA B 1 73 ? 1.83 -10.492 -22.922 1 97.31 73 ALA B C 1
ATOM 1716 O O . ALA B 1 73 ? 2.508 -11.039 -23.797 1 97.31 73 ALA B O 1
ATOM 1717 N N . GLU B 1 74 ? 1.885 -10.891 -21.656 1 97.12 74 GLU B N 1
ATOM 1718 C CA . GLU B 1 74 ? 2.787 -11.938 -21.188 1 97.12 74 GLU B CA 1
ATOM 1719 C C . GLU B 1 74 ? 2.166 -13.32 -21.359 1 97.12 74 GLU B C 1
ATOM 1721 O O . GLU B 1 74 ? 2.805 -14.336 -21.062 1 97.12 74 GLU B O 1
ATOM 1726 N N . GLY B 1 75 ? 0.871 -13.305 -21.781 1 97.62 75 GLY B N 1
ATOM 1727 C CA . GLY B 1 75 ? 0.212 -14.555 -22.109 1 97.62 75 GLY B CA 1
ATOM 1728 C C . GLY B 1 75 ? -0.439 -15.227 -20.906 1 97.62 75 GLY B C 1
ATOM 1729 O O . GLY B 1 75 ? -0.795 -16.406 -20.969 1 97.62 75 GLY B O 1
ATOM 1730 N N . TYR B 1 76 ? -0.599 -14.531 -19.797 1 97.75 76 TYR B N 1
ATOM 1731 C CA . TYR B 1 76 ? -1.131 -15.125 -18.578 1 97.75 76 TYR B CA 1
ATOM 1732 C C . TYR B 1 76 ? -2.646 -14.969 -18.5 1 97.75 76 TYR B C 1
ATOM 1734 O O . TYR B 1 76 ? -3.326 -15.742 -17.828 1 97.75 76 TYR B O 1
ATOM 1742 N N . VAL B 1 77 ? -3.166 -13.922 -19.172 1 97.44 77 VAL B N 1
ATOM 1743 C CA . VAL B 1 77 ? -4.586 -13.602 -19.094 1 97.44 77 VAL B CA 1
ATOM 1744 C C . VAL B 1 77 ? -5.148 -13.391 -20.5 1 97.44 77 VAL B C 1
ATOM 1746 O O . VAL B 1 77 ? -4.426 -12.969 -21.406 1 97.44 77 VAL B O 1
ATOM 1749 N N . ARG B 1 78 ? -6.309 -13.727 -20.656 1 96.81 78 ARG B N 1
ATOM 1750 C CA . ARG B 1 78 ? -7.039 -13.43 -21.891 1 96.81 78 ARG B CA 1
ATOM 1751 C C . ARG B 1 78 ? -8.367 -12.742 -21.578 1 96.81 78 ARG B C 1
ATOM 1753 O O . ARG B 1 78 ? -8.906 -12.883 -20.484 1 96.81 78 ARG B O 1
ATOM 1760 N N . ARG B 1 79 ? -8.82 -12.023 -22.562 1 93.44 79 ARG B N 1
ATOM 1761 C CA . ARG B 1 79 ? -10.078 -11.281 -22.438 1 93.44 79 ARG B CA 1
ATOM 1762 C C . ARG B 1 79 ? -11.109 -11.789 -23.453 1 93.44 79 ARG B C 1
ATOM 1764 O O . ARG B 1 79 ? -10.766 -12.133 -24.578 1 93.44 79 ARG B O 1
ATOM 1771 N N . GLU B 1 80 ? -12.297 -11.812 -23 1 93.81 80 GLU B N 1
ATOM 1772 C CA . GLU B 1 80 ? -13.422 -12.141 -23.875 1 93.81 80 GLU B CA 1
ATOM 1773 C C . GLU B 1 80 ? -14.594 -11.188 -23.656 1 93.81 80 GLU B C 1
ATOM 1775 O O . GLU B 1 80 ? -14.82 -10.727 -22.547 1 93.81 80 GLU B O 1
ATOM 1780 N N . PRO B 1 81 ? -15.305 -10.945 -24.75 1 91.5 81 PRO B N 1
ATOM 1781 C CA . PRO B 1 81 ? -16.484 -10.109 -24.547 1 91.5 81 PRO B CA 1
ATOM 1782 C C . PRO B 1 81 ? -17.484 -10.727 -23.578 1 91.5 81 PRO B C 1
ATOM 1784 O O . PRO B 1 81 ? -17.688 -11.945 -23.578 1 91.5 81 PRO B O 1
ATOM 1787 N N . ASP B 1 82 ? -18.016 -9.891 -22.688 1 86.19 82 ASP B N 1
ATOM 1788 C CA . ASP B 1 82 ? -19.078 -10.344 -21.812 1 86.19 82 ASP B CA 1
ATOM 1789 C C . ASP B 1 82 ? -20.391 -10.547 -22.578 1 86.19 82 ASP B C 1
ATOM 1791 O O . ASP B 1 82 ? -20.938 -9.594 -23.141 1 86.19 82 ASP B O 1
ATOM 1795 N N . PRO B 1 83 ? -20.844 -11.703 -22.594 1 86.62 83 PRO B N 1
ATOM 1796 C CA . PRO B 1 83 ? -22.062 -11.953 -23.359 1 86.62 83 PRO B CA 1
ATOM 1797 C C . PRO B 1 83 ? -23.266 -11.195 -22.797 1 86.62 83 PRO B C 1
ATOM 1799 O O . PRO B 1 83 ? -24.219 -10.906 -23.531 1 86.62 83 PRO B O 1
ATOM 1802 N N . ALA B 1 84 ? -23.188 -10.914 -21.547 1 88.62 84 ALA B N 1
ATOM 1803 C CA . ALA B 1 84 ? -24.297 -10.211 -20.906 1 88.62 84 ALA B CA 1
ATOM 1804 C C . ALA B 1 84 ? -24.234 -8.719 -21.188 1 88.62 84 ALA B C 1
ATOM 1806 O O . ALA B 1 84 ? -25.266 -8.039 -21.172 1 88.62 84 ALA B O 1
ATOM 1807 N N . ASP B 1 85 ? -23.109 -8.141 -21.375 1 86.62 85 ASP B N 1
ATOM 1808 C CA . ASP B 1 85 ? -22.891 -6.723 -21.641 1 86.62 85 ASP B CA 1
ATOM 1809 C C . ASP B 1 85 ? -21.641 -6.512 -22.5 1 86.62 85 ASP B C 1
ATOM 1811 O O . ASP B 1 85 ? -20.516 -6.539 -21.984 1 86.62 85 ASP B O 1
ATOM 1815 N N . ASN B 1 86 ? -21.766 -6.215 -23.688 1 82.88 86 ASN B N 1
ATOM 1816 C CA . ASN B 1 86 ? -20.672 -6.145 -24.656 1 82.88 86 ASN B CA 1
ATOM 1817 C C . ASN B 1 86 ? -19.719 -4.988 -24.359 1 82.88 86 ASN B C 1
ATOM 1819 O O . ASN B 1 86 ? -18.641 -4.906 -24.922 1 82.88 86 ASN B O 1
ATOM 1823 N N . ARG B 1 87 ? -20.125 -4.188 -23.469 1 83.75 87 ARG B N 1
ATOM 1824 C CA . ARG B 1 87 ? -19.266 -3.064 -23.109 1 83.75 87 ARG B CA 1
ATOM 1825 C C . ARG B 1 87 ? -18.141 -3.52 -22.188 1 83.75 87 ARG B C 1
ATOM 1827 O O . ARG B 1 87 ? -17.141 -2.811 -22.016 1 83.75 87 ARG B O 1
ATOM 1834 N N . TYR B 1 88 ? -18.359 -4.711 -21.688 1 86.25 88 TYR B N 1
ATOM 1835 C CA . TYR B 1 88 ? -17.375 -5.195 -20.734 1 86.25 88 TYR B CA 1
ATOM 1836 C C . TYR B 1 88 ? -16.688 -6.457 -21.25 1 86.25 88 TYR B C 1
ATOM 1838 O O . TYR B 1 88 ? -17.203 -7.121 -22.156 1 86.25 88 TYR B O 1
ATOM 1846 N N . HIS B 1 89 ? -15.555 -6.648 -20.734 1 91.94 89 HIS B N 1
ATOM 1847 C CA . HIS B 1 89 ? -14.812 -7.867 -21.031 1 91.94 89 HIS B CA 1
ATOM 1848 C C . HIS B 1 89 ? -14.625 -8.719 -19.781 1 91.94 89 HIS B C 1
ATOM 1850 O O . HIS B 1 89 ? -14.414 -8.195 -18.688 1 91.94 89 HIS B O 1
ATOM 1856 N N . LEU B 1 90 ? -14.734 -10.031 -20.047 1 94.75 90 LEU B N 1
ATOM 1857 C CA . LEU B 1 90 ? -14.414 -11.008 -19 1 94.75 90 LEU B CA 1
ATOM 1858 C C . LEU B 1 90 ? -12.953 -11.43 -19.094 1 94.75 90 LEU B C 1
ATOM 1860 O O . LEU B 1 90 ? -12.414 -11.609 -20.188 1 94.75 90 LEU B O 1
ATOM 1864 N N . LEU B 1 91 ? -12.367 -11.578 -17.906 1 96.31 91 LEU B N 1
ATOM 1865 C CA . LEU B 1 91 ? -10.969 -11.969 -17.812 1 96.31 91 LEU B CA 1
ATOM 1866 C C . LEU B 1 91 ? -10.836 -13.422 -17.375 1 96.31 91 LEU B C 1
ATOM 1868 O O . LEU B 1 91 ? -11.531 -13.859 -16.453 1 96.31 91 LEU B O 1
ATOM 1872 N N . TYR B 1 92 ? -9.938 -14.094 -18.109 1 95.94 92 TYR B N 1
ATOM 1873 C CA . TYR B 1 92 ? -9.656 -15.492 -17.812 1 95.94 92 TYR B CA 1
ATOM 1874 C C . TYR B 1 92 ? -8.148 -15.742 -17.766 1 95.94 92 TYR B C 1
ATOM 1876 O O . TYR B 1 92 ? -7.375 -15.07 -18.438 1 95.94 92 TYR B O 1
ATOM 1884 N N . LEU B 1 93 ? -7.852 -16.766 -16.953 1 96.5 93 LEU B N 1
ATOM 1885 C CA . LEU B 1 93 ? -6.477 -17.25 -17.047 1 96.5 93 LEU B CA 1
ATOM 1886 C C . LEU B 1 93 ? -6.277 -18.078 -18.297 1 96.5 93 LEU B C 1
ATOM 1888 O O . LEU B 1 93 ? -7.156 -18.859 -18.688 1 96.5 93 LEU B O 1
ATOM 1892 N N . THR B 1 94 ? -5.109 -17.875 -18.906 1 97 94 THR B N 1
ATOM 1893 C CA . THR B 1 94 ? -4.68 -18.844 -19.906 1 97 94 THR B CA 1
ATOM 1894 C C . THR B 1 94 ? -4.09 -20.094 -19.234 1 97 94 THR B C 1
ATOM 1896 O O . THR B 1 94 ? -4.043 -20.172 -18 1 97 94 THR B O 1
ATOM 1899 N N . GLU B 1 95 ? -3.73 -21.078 -20.047 1 97.19 95 GLU B N 1
ATOM 1900 C CA . GLU B 1 95 ? -3.029 -22.234 -19.5 1 97.19 95 GLU B CA 1
ATOM 1901 C C . GLU B 1 95 ? -1.744 -21.828 -18.797 1 97.19 95 GLU B C 1
ATOM 1903 O O . GLU B 1 95 ? -1.473 -22.281 -17.672 1 97.19 95 GLU B O 1
ATOM 1908 N N . ALA B 1 96 ? -1.044 -20.891 -19.406 1 97.25 96 ALA B N 1
ATOM 1909 C CA . ALA B 1 96 ? 0.184 -20.375 -18.812 1 97.25 96 ALA B CA 1
ATOM 1910 C C . ALA B 1 96 ? -0.11 -19.625 -17.531 1 97.25 96 ALA B C 1
ATOM 1912 O O . ALA B 1 96 ? 0.658 -19.703 -16.562 1 97.25 96 ALA B O 1
ATOM 1913 N N . GLY B 1 97 ? -1.251 -18.906 -17.547 1 96.69 97 GLY B N 1
ATOM 1914 C CA . GLY B 1 97 ? -1.685 -18.219 -16.344 1 96.69 97 GLY B CA 1
ATOM 1915 C C . GLY B 1 97 ? -1.997 -19.156 -15.203 1 96.69 97 GLY B C 1
ATOM 1916 O O . GLY B 1 97 ? -1.636 -18.875 -14.055 1 96.69 97 GLY B O 1
ATOM 1917 N N . GLY B 1 98 ? -2.635 -20.188 -15.5 1 96.19 98 GLY B N 1
ATOM 1918 C CA . GLY B 1 98 ? -2.91 -21.203 -14.492 1 96.19 98 GLY B CA 1
ATOM 1919 C C . GLY B 1 98 ? -1.656 -21.859 -13.945 1 96.19 98 GLY B C 1
ATOM 1920 O O . GLY B 1 98 ? -1.56 -22.125 -12.742 1 96.19 98 GLY B O 1
ATOM 1921 N N . ASP B 1 99 ? -0.72 -22.047 -14.844 1 96.88 99 ASP B N 1
ATOM 1922 C CA . ASP B 1 99 ? 0.516 -22.734 -14.492 1 96.88 99 ASP B CA 1
ATOM 1923 C C . ASP B 1 99 ? 1.381 -21.875 -13.57 1 96.88 99 ASP B C 1
ATOM 1925 O O . ASP B 1 99 ? 2.133 -22.406 -12.75 1 96.88 99 ASP B O 1
ATOM 1929 N N . VAL B 1 100 ? 1.221 -20.578 -13.664 1 96.5 100 VAL B N 1
ATOM 1930 C CA . VAL B 1 100 ? 2.127 -19.703 -12.93 1 96.5 100 VAL B CA 1
ATOM 1931 C C . VAL B 1 100 ? 1.568 -19.438 -11.531 1 96.5 100 VAL B C 1
ATOM 1933 O O . VAL B 1 100 ? 2.305 -19.031 -10.633 1 96.5 100 VAL B O 1
ATOM 1936 N N . ILE B 1 101 ? 0.322 -19.719 -11.297 1 95.06 101 ILE B N 1
ATOM 1937 C CA . ILE B 1 101 ? -0.356 -19.375 -10.055 1 95.06 101 ILE B CA 1
ATOM 1938 C C . ILE B 1 101 ? 0.343 -20.047 -8.875 1 95.06 101 ILE B C 1
ATOM 1940 O O . ILE B 1 101 ? 0.681 -19.391 -7.891 1 95.06 101 ILE B O 1
ATOM 1944 N N . PRO B 1 102 ? 0.653 -21.359 -9.031 1 94.94 102 PRO B N 1
ATOM 1945 C CA . PRO B 1 102 ? 1.346 -21.984 -7.902 1 94.94 102 PRO B CA 1
ATOM 1946 C C . PRO B 1 102 ? 2.719 -21.375 -7.637 1 94.94 102 PRO B C 1
ATOM 1948 O O . PRO B 1 102 ? 3.156 -21.312 -6.488 1 94.94 102 PRO B O 1
ATOM 1951 N N . LYS B 1 103 ? 3.371 -20.922 -8.672 1 95.31 103 LYS B N 1
ATOM 1952 C CA . LYS B 1 103 ? 4.672 -20.281 -8.523 1 95.31 103 LYS B CA 1
ATOM 1953 C C . LYS B 1 103 ? 4.543 -18.922 -7.84 1 95.31 103 LYS B C 1
ATOM 1955 O O . LYS B 1 103 ? 5.375 -18.562 -7 1 95.31 103 LYS B O 1
ATOM 1960 N N . VAL B 1 104 ? 3.512 -18.25 -8.172 1 93.94 104 VAL B N 1
ATOM 1961 C CA . VAL B 1 104 ? 3.234 -16.969 -7.543 1 93.94 104 VAL B CA 1
ATOM 1962 C C . VAL B 1 104 ? 2.918 -17.156 -6.062 1 93.94 104 VAL B C 1
ATOM 1964 O O . VAL B 1 104 ? 3.457 -16.453 -5.207 1 93.94 104 VAL B O 1
ATOM 1967 N N . LYS B 1 105 ? 2.111 -18.141 -5.766 1 92.94 105 LYS B N 1
ATOM 1968 C CA . LYS B 1 105 ? 1.753 -18.422 -4.379 1 92.94 105 LYS B CA 1
ATOM 1969 C C . LYS B 1 105 ? 2.986 -18.797 -3.559 1 92.94 105 LYS B C 1
ATOM 1971 O O . LYS B 1 105 ? 3.119 -18.359 -2.408 1 92.94 105 LYS B O 1
ATOM 1976 N N . GLU B 1 106 ? 3.826 -19.531 -4.156 1 93.81 106 GLU B N 1
ATOM 1977 C CA . GLU B 1 106 ? 5.062 -19.922 -3.48 1 93.81 106 GLU B CA 1
ATOM 1978 C C . GLU B 1 106 ? 5.938 -18.703 -3.188 1 93.81 106 GLU B C 1
ATOM 1980 O O . GLU B 1 106 ? 6.523 -18.609 -2.109 1 93.81 106 GLU B O 1
ATOM 1985 N N . ALA B 1 107 ? 6.043 -17.859 -4.16 1 92.81 107 ALA B N 1
ATOM 1986 C CA . ALA B 1 107 ? 6.82 -16.641 -3.986 1 92.81 107 ALA B CA 1
ATOM 1987 C C . ALA B 1 107 ? 6.254 -15.781 -2.859 1 92.81 107 ALA B C 1
ATOM 1989 O O . ALA B 1 107 ? 7 -15.273 -2.018 1 92.81 107 ALA B O 1
ATOM 1990 N N . LEU B 1 108 ? 4.922 -15.641 -2.826 1 92.31 108 LEU B N 1
ATOM 1991 C CA . LEU B 1 108 ? 4.258 -14.859 -1.789 1 92.31 108 LEU B CA 1
ATOM 1992 C C . LEU B 1 108 ? 4.48 -15.484 -0.415 1 92.31 108 LEU B C 1
ATOM 1994 O O . LEU B 1 108 ? 4.734 -14.773 0.561 1 92.31 108 LEU B O 1
ATOM 1998 N N . ASN B 1 109 ? 4.461 -16.766 -0.382 1 92.56 109 ASN B N 1
ATOM 1999 C CA . ASN B 1 109 ? 4.691 -17.484 0.865 1 92.56 109 ASN B CA 1
ATOM 2000 C C . ASN B 1 109 ? 6.125 -17.312 1.356 1 92.56 109 ASN B C 1
ATOM 2002 O O . ASN B 1 109 ? 6.363 -17.203 2.561 1 92.56 109 ASN B O 1
ATOM 2006 N N . ARG B 1 110 ? 7.039 -17.359 0.458 1 93.12 110 ARG B N 1
ATOM 2007 C CA . ARG B 1 110 ? 8.438 -17.188 0.822 1 93.12 110 ARG B CA 1
ATOM 2008 C C . ARG B 1 110 ? 8.68 -15.812 1.453 1 93.12 110 ARG B C 1
ATOM 2010 O O . ARG B 1 110 ? 9.336 -15.711 2.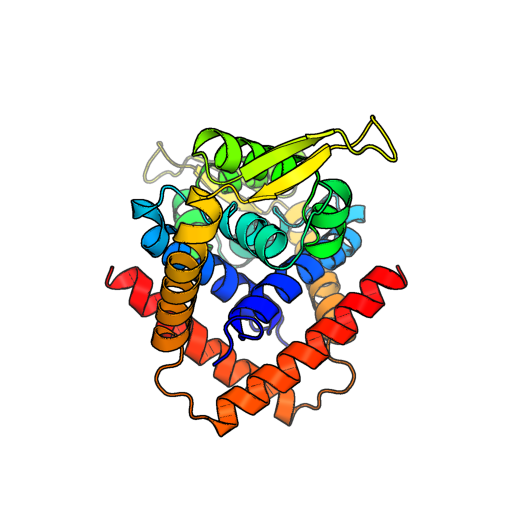49 1 93.12 110 ARG B O 1
ATOM 2017 N N . VAL B 1 111 ? 8.125 -14.805 0.842 1 93.19 111 VAL B N 1
ATOM 2018 C CA . VAL B 1 111 ? 8.273 -13.453 1.365 1 93.19 111 VAL B CA 1
ATOM 2019 C C . VAL B 1 111 ? 7.617 -13.359 2.742 1 93.19 111 VAL B C 1
ATOM 2021 O O . VAL B 1 111 ? 8.188 -12.781 3.672 1 93.19 111 VAL B O 1
ATOM 2024 N N . SER B 1 112 ? 6.418 -13.898 2.871 1 93 112 SER B N 1
ATOM 2025 C CA . SER B 1 112 ? 5.676 -13.883 4.129 1 93 112 SER B CA 1
ATOM 2026 C C . SER B 1 112 ? 6.449 -14.602 5.234 1 93 112 SER B C 1
ATOM 2028 O O . SER B 1 112 ? 6.637 -14.047 6.32 1 93 112 SER B O 1
ATOM 2030 N N . ASN B 1 113 ? 6.957 -15.789 4.93 1 92.81 113 ASN B N 1
ATOM 2031 C CA . ASN B 1 113 ? 7.648 -16.594 5.926 1 92.81 113 ASN B CA 1
ATOM 2032 C C . ASN B 1 113 ? 8.938 -15.93 6.395 1 92.81 113 ASN B C 1
ATOM 2034 O O . ASN B 1 113 ? 9.242 -15.93 7.59 1 92.81 113 ASN B O 1
ATOM 2038 N N . GLN B 1 114 ? 9.633 -15.312 5.473 1 94.12 114 GLN B N 1
ATOM 2039 C CA . GLN B 1 114 ? 10.898 -14.672 5.793 1 94.12 114 GLN B CA 1
ATOM 2040 C C . GLN B 1 114 ? 10.688 -13.406 6.617 1 94.12 114 GLN B C 1
ATOM 2042 O O . GLN B 1 114 ? 11.57 -12.992 7.371 1 94.12 114 GLN B O 1
ATOM 2047 N N . SER B 1 115 ? 9.484 -12.875 6.516 1 95.75 115 SER B N 1
ATOM 2048 C CA . SER B 1 115 ? 9.219 -11.625 7.215 1 95.75 115 SER B CA 1
ATOM 2049 C C . SER B 1 115 ? 8.648 -11.883 8.609 1 95.75 115 SER B C 1
ATOM 2051 O O . SER B 1 115 ? 8.453 -10.945 9.383 1 95.75 115 SER B O 1
ATOM 2053 N N . LEU B 1 116 ? 8.461 -13.125 8.984 1 96.19 116 LEU B N 1
ATOM 2054 C CA . LEU B 1 116 ? 7.793 -13.445 10.242 1 96.19 116 LEU B CA 1
ATOM 2055 C C . LEU B 1 116 ? 8.773 -14.047 11.242 1 96.19 116 LEU B C 1
ATOM 2057 O O . LEU B 1 116 ? 8.359 -14.633 12.25 1 96.19 116 LEU B O 1
ATOM 2061 N N . VAL B 1 117 ? 10.07 -13.922 10.977 1 95.5 117 VAL B N 1
ATOM 2062 C CA . VAL B 1 117 ? 11.094 -14.406 11.891 1 95.5 117 VAL B CA 1
ATOM 2063 C C . VAL B 1 117 ? 10.883 -13.797 13.273 1 95.5 117 VAL B C 1
ATOM 2065 O O . VAL B 1 117 ? 10.703 -12.578 13.398 1 95.5 117 VAL B O 1
ATOM 2068 N N . GLY B 1 118 ? 10.828 -14.594 14.32 1 96.69 118 GLY B N 1
ATOM 2069 C CA . GLY B 1 118 ? 10.703 -14.109 15.688 1 96.69 118 GLY B CA 1
ATOM 2070 C C . GLY B 1 118 ? 9.266 -13.906 16.125 1 96.69 118 GLY B C 1
ATOM 2071 O O . GLY B 1 118 ? 9 -13.391 17.203 1 96.69 118 GLY B O 1
ATOM 2072 N N . ILE B 1 119 ? 8.32 -14.328 15.289 1 96.94 119 ILE B N 1
ATOM 2073 C CA . ILE B 1 119 ? 6.898 -14.258 15.609 1 96.94 119 ILE B CA 1
ATOM 2074 C C . ILE B 1 119 ? 6.312 -15.664 15.688 1 96.94 119 ILE B C 1
ATOM 2076 O O . ILE B 1 119 ? 6.344 -16.406 14.703 1 96.94 119 ILE B O 1
ATOM 2080 N N . ASN B 1 120 ? 5.812 -16 16.828 1 96.25 120 ASN B N 1
ATOM 2081 C CA . ASN B 1 120 ? 5.285 -17.359 17 1 96.25 120 ASN B CA 1
ATOM 2082 C C . ASN B 1 120 ? 3.846 -17.453 16.5 1 96.25 120 ASN B C 1
ATOM 2084 O O . ASN B 1 120 ? 3.252 -16.469 16.078 1 96.25 120 ASN B O 1
ATOM 2088 N N . GLU B 1 121 ? 3.303 -18.641 16.531 1 94.69 121 GLU B N 1
ATOM 2089 C CA . GLU B 1 121 ? 2 -18.922 15.938 1 94.69 121 GLU B CA 1
ATOM 2090 C C . GLU B 1 121 ? 0.891 -18.156 16.656 1 94.69 121 GLU B C 1
ATOM 2092 O O . GLU B 1 121 ? -0.041 -17.672 16 1 94.69 121 GLU B O 1
ATOM 2097 N N . ASP B 1 122 ? 1 -17.984 17.906 1 96.5 122 ASP B N 1
ATOM 2098 C CA . ASP B 1 122 ? -0.011 -17.266 18.672 1 96.5 122 ASP B CA 1
ATOM 2099 C C . ASP B 1 122 ? 0.029 -15.773 18.375 1 96.5 122 ASP B C 1
ATOM 2101 O O . ASP B 1 122 ? -1.017 -15.141 18.234 1 96.5 122 ASP B O 1
ATOM 2105 N N . GLU B 1 123 ? 1.221 -15.273 18.328 1 96.31 123 GLU B N 1
ATOM 2106 C CA . GLU B 1 123 ? 1.401 -13.867 17.969 1 96.31 123 GLU B CA 1
ATOM 2107 C C . GLU B 1 123 ? 0.858 -13.586 16.562 1 96.31 123 GLU B C 1
ATOM 2109 O O . GLU B 1 123 ? 0.191 -12.57 16.344 1 96.31 123 GLU B O 1
ATOM 2114 N N . TYR B 1 124 ? 1.133 -14.5 15.688 1 95.5 124 TYR B N 1
ATOM 2115 C CA . TYR B 1 124 ? 0.672 -14.344 14.312 1 95.5 124 TYR B CA 1
ATOM 2116 C C . TYR B 1 124 ? -0.85 -14.359 14.242 1 95.5 124 TYR B C 1
ATOM 2118 O O . TYR B 1 124 ? -1.455 -13.516 13.57 1 95.5 124 TYR B O 1
ATOM 2126 N N . ALA B 1 125 ? -1.411 -15.297 14.914 1 95.31 125 ALA B N 1
ATOM 2127 C CA . ALA B 1 125 ? -2.867 -15.414 14.914 1 95.31 125 ALA B CA 1
ATOM 2128 C C . ALA B 1 125 ? -3.521 -14.156 15.477 1 95.31 125 ALA B C 1
ATOM 2130 O O . ALA B 1 125 ? -4.543 -13.695 14.961 1 95.31 125 ALA B O 1
ATOM 2131 N N . LEU B 1 126 ? -2.943 -13.633 16.484 1 95.94 126 LEU B N 1
ATOM 2132 C CA . LEU B 1 126 ? -3.463 -12.406 17.078 1 95.94 126 LEU B CA 1
ATOM 2133 C C . LEU B 1 126 ? -3.307 -11.227 16.141 1 95.94 126 LEU B C 1
ATOM 2135 O O . LEU B 1 126 ? -4.23 -10.422 15.977 1 95.94 126 LEU B O 1
ATOM 2139 N N . MET B 1 127 ? -2.137 -11.117 15.539 1 96.19 127 MET B N 1
ATOM 2140 C CA . MET B 1 127 ? -1.9 -10.062 14.562 1 96.19 127 MET B CA 1
ATOM 2141 C C . MET B 1 127 ? -2.926 -10.117 13.438 1 96.19 127 MET B C 1
ATOM 2143 O O . MET B 1 127 ? -3.502 -9.094 13.062 1 96.19 127 MET B O 1
ATOM 2147 N N . LEU B 1 128 ? -3.182 -11.312 12.969 1 96.06 128 LEU B N 1
ATOM 2148 C CA . LEU B 1 128 ? -4.137 -11.5 11.883 1 96.06 128 LEU B CA 1
ATOM 2149 C C . LEU B 1 128 ? -5.539 -11.07 12.312 1 96.06 128 LEU B C 1
ATOM 2151 O O . LEU B 1 128 ? -6.25 -10.414 11.547 1 96.06 128 LEU B O 1
ATOM 2155 N N . SER B 1 129 ? -5.855 -11.461 13.492 1 96.56 129 SER B N 1
ATOM 2156 C CA . SER B 1 129 ? -7.18 -11.125 13.992 1 96.56 129 SER B CA 1
ATOM 2157 C C . SER B 1 129 ? -7.359 -9.617 14.125 1 96.56 129 SER B C 1
ATOM 2159 O O . SER B 1 129 ? -8.43 -9.086 13.805 1 96.56 129 SER B O 1
ATOM 2161 N N . LEU B 1 130 ? -6.363 -8.938 14.555 1 97.5 130 LEU B N 1
ATOM 2162 C CA . LEU B 1 130 ? -6.43 -7.492 14.727 1 97.5 130 LEU B CA 1
ATOM 2163 C C . LEU B 1 130 ? -6.434 -6.785 13.375 1 97.5 130 LEU B C 1
ATOM 2165 O O . LEU B 1 130 ? -7.16 -5.805 13.18 1 97.5 130 LEU B O 1
ATOM 2169 N N . LEU B 1 131 ? -5.648 -7.293 12.406 1 97.31 131 LEU B N 1
ATOM 2170 C CA . LEU B 1 131 ? -5.648 -6.734 11.055 1 97.31 131 LEU B CA 1
ATOM 2171 C C . LEU B 1 131 ? -7.02 -6.891 10.406 1 97.31 131 LEU B C 1
ATOM 2173 O O . LEU B 1 131 ? -7.496 -5.977 9.727 1 97.31 131 LEU B O 1
ATOM 2177 N N . LYS B 1 132 ? -7.641 -8.016 10.656 1 96.56 132 LYS B N 1
ATOM 2178 C CA . LYS B 1 132 ? -8.984 -8.25 10.133 1 96.56 132 LYS B CA 1
ATOM 2179 C C . LYS B 1 132 ? -9.984 -7.254 10.703 1 96.56 132 LYS B C 1
ATOM 2181 O O . LYS B 1 132 ? -10.852 -6.762 9.984 1 96.56 132 LYS B O 1
ATOM 2186 N N . LYS B 1 133 ? -9.859 -7.012 11.953 1 97.44 133 LYS B N 1
ATOM 2187 C CA . LYS B 1 133 ? -10.742 -6.047 12.602 1 97.44 133 LYS B CA 1
ATOM 2188 C C . LYS B 1 133 ? -10.531 -4.648 12.031 1 97.44 133 LYS B C 1
ATOM 2190 O O . LYS B 1 133 ? -11.5 -3.938 11.75 1 97.44 133 LYS B O 1
ATOM 2195 N N . VAL B 1 134 ? -9.273 -4.23 11.867 1 97.44 134 VAL B N 1
ATOM 2196 C CA . VAL B 1 134 ? -8.953 -2.93 11.289 1 97.44 134 VAL B CA 1
ATOM 2197 C C . VAL B 1 134 ? -9.547 -2.828 9.891 1 97.44 134 VAL B C 1
ATOM 2199 O O . VAL B 1 134 ? -10.172 -1.82 9.547 1 97.44 134 VAL B O 1
ATOM 2202 N N . LEU B 1 135 ? -9.352 -3.889 9.102 1 96.38 135 LEU B N 1
ATOM 2203 C CA . LEU B 1 135 ? -9.875 -3.91 7.738 1 96.38 135 LEU B CA 1
ATOM 2204 C C . LEU B 1 135 ? -11.391 -3.795 7.73 1 96.38 135 LEU B C 1
ATOM 2206 O O . LEU B 1 135 ? -11.961 -3.057 6.922 1 96.38 135 LEU B O 1
ATOM 2210 N N . GLY B 1 136 ? -12.008 -4.539 8.602 1 96.56 136 GLY B N 1
ATOM 2211 C CA . GLY B 1 136 ? -13.453 -4.441 8.719 1 96.56 136 GLY B CA 1
ATOM 2212 C C . GLY B 1 136 ? -13.938 -3.037 9.031 1 96.56 136 GLY B C 1
ATOM 2213 O O . GLY B 1 136 ? -14.891 -2.553 8.422 1 96.56 136 GLY B O 1
ATOM 2214 N N . ASN B 1 137 ? -13.32 -2.373 9.992 1 97.12 137 ASN B N 1
ATOM 2215 C CA . ASN B 1 137 ? -13.656 -1.002 10.359 1 97.12 137 ASN B CA 1
ATOM 2216 C C . ASN B 1 137 ? -13.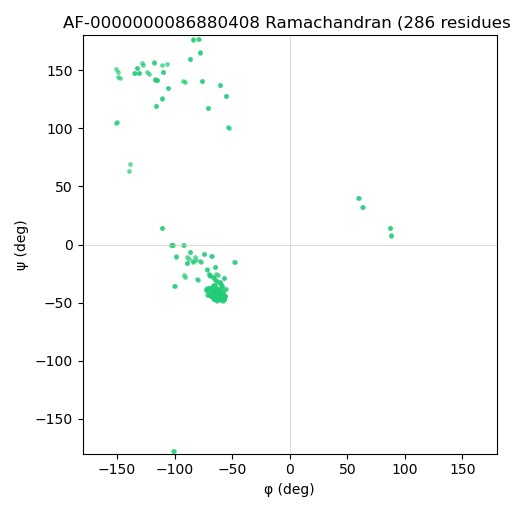477 -0.046 9.18 1 97.12 137 ASN B C 1
ATOM 2218 O O . ASN B 1 137 ? -14.32 0.813 8.938 1 97.12 137 ASN B O 1
ATOM 2222 N N . MET B 1 138 ? -12.398 -0.215 8.43 1 95.94 138 MET B N 1
ATOM 2223 C CA . MET B 1 138 ? -12.109 0.677 7.312 1 95.94 138 MET B CA 1
ATOM 2224 C C . MET B 1 138 ? -13.102 0.463 6.176 1 95.94 138 MET B C 1
ATOM 2226 O O . MET B 1 138 ? -13.523 1.421 5.527 1 95.94 138 MET B O 1
ATOM 2230 N N . SER B 1 139 ? -13.359 -0.807 5.938 1 94.31 139 SER B N 1
ATOM 2231 C CA . SER B 1 139 ? -14.328 -1.113 4.891 1 94.31 139 SER B CA 1
ATOM 2232 C C . SER B 1 139 ? -15.68 -0.48 5.188 1 94.31 139 SER B C 1
ATOM 2234 O O . SER B 1 139 ? -16.359 0.005 4.277 1 94.31 139 SER B O 1
ATOM 2236 N N . GLU B 1 140 ? -16.062 -0.426 6.418 1 94 140 GLU B N 1
ATOM 2237 C CA . GLU B 1 140 ? -17.328 0.184 6.828 1 94 140 GLU B CA 1
ATOM 2238 C C . GLU B 1 140 ? -17.281 1.7 6.664 1 94 140 GLU B C 1
ATOM 2240 O O . GLU B 1 140 ? -18.281 2.316 6.293 1 94 140 GLU B O 1
ATOM 2245 N N . LEU B 1 141 ? -16.141 2.266 6.965 1 92.25 141 LEU B N 1
ATOM 2246 C CA . LEU B 1 141 ? -15.977 3.709 6.824 1 92.25 141 LEU B CA 1
ATOM 2247 C C . LEU B 1 141 ? -16.125 4.133 5.367 1 92.25 141 LEU B C 1
ATOM 2249 O O . LEU B 1 141 ? -16.719 5.172 5.07 1 92.25 141 LEU B O 1
ATOM 2253 N N . VAL B 1 142 ? -15.555 3.322 4.457 1 89.94 142 VAL B N 1
ATOM 2254 C CA . VAL B 1 142 ? -15.609 3.637 3.033 1 89.94 142 VAL B CA 1
ATOM 2255 C C . VAL B 1 142 ? -17.031 3.416 2.514 1 89.94 142 VAL B C 1
ATOM 2257 O O . VAL B 1 142 ? -17.531 4.195 1.698 1 89.94 142 VAL B O 1
ATOM 2260 N N . ARG B 1 143 ? -17.656 2.422 3 1 84.94 143 ARG B N 1
ATOM 2261 C CA . ARG B 1 143 ? -19.016 2.117 2.588 1 84.94 143 ARG B CA 1
ATOM 2262 C C . ARG B 1 143 ? -19.984 3.211 3.037 1 84.94 143 ARG B C 1
ATOM 2264 O O . ARG B 1 143 ? -20.906 3.568 2.307 1 84.94 143 ARG B O 1
ATOM 2271 N N . ASN B 1 144 ? -19.734 3.77 4.242 1 83.19 144 ASN B N 1
ATOM 2272 C CA . ASN B 1 144 ? -20.641 4.738 4.828 1 83.19 144 ASN B CA 1
ATOM 2273 C C . ASN B 1 144 ? -20.328 6.16 4.383 1 83.19 144 ASN B C 1
ATOM 2275 O O . ASN B 1 144 ? -21.031 7.105 4.73 1 83.19 144 ASN B O 1
ATOM 2279 N N . GLY B 1 145 ? -19.141 6.402 3.742 1 71.5 145 GLY B N 1
ATOM 2280 C CA . GLY B 1 145 ? -18.797 7.746 3.297 1 71.5 145 GLY B CA 1
ATOM 2281 C C . GLY B 1 145 ? -19.031 7.957 1.812 1 71.5 145 GLY B C 1
ATOM 2282 O O . GLY B 1 145 ? -19.5 7.055 1.115 1 71.5 145 GLY B O 1
#

Foldseek 3Di:
DPPVDDVVVVVVVVLVVLQVQLQVLCVVLVAHSLQLLVLVVQVVDQKDWLVRSCVVVVHDSVSSVVNQVSCVVSVQKDWDQDPVDRVIIIIHGDPVNVVCNVVSVVSSVVSVVVVCPPPDPVNVVVVVVVVVVVVVVVVVVVVVD/DPPVDDVVVVVVVVLVVLQVQLQVLCVVLVAHSLQVLVLVVQVVDQKDWLVRSCVVVVHDSVSSVVNQVSCVVSQQKDWDQDPVDRVIIIIHGDPVNVVCNVVSVVSSVVSVVVVCPPPDPVNVVVVVVVVVVVVVVVVVVVVVD

Organism: NCBI:txid248903

Secondary structure (DSSP, 8-state):
--GGG-HHHHHHHHHHHHHHHHHHHHGGGT--HHHHHHHHHHHTSS-EEHHHHHHHHT--HHHHHHHHHHHHHTTSEEEEEETTEEEEEEEEE-HHHHHHHHHHHHHHHHHHHHTTTT--HHHHHHHHHHHHHHHHHHHHHHHH-/--GGG-HHHHHHHHHHHHHHHHHHHHGGGT--HHHHHHHHHHHTSS-EEHHHHHHHHT--HHHHHHHHHHHHHTTSEEEEEETTEEEEEEEEE-HHHHHHHHHHHHHHHHHHHHTTTT--HHHHHHHHHHHHHHHHHHHHHHHH-

Solvent-accessible surface area (backbone atoms only — not comparable to full-atom values): 15626 Å² total; per-residue (Å²): 128,62,74,92,69,31,64,66,56,48,34,48,50,40,41,44,50,48,38,53,54,46,24,63,63,28,45,89,74,75,36,45,60,72,28,49,61,53,54,51,54,39,68,77,34,86,60,43,35,66,66,56,48,23,67,73,66,65,44,54,67,67,57,51,51,52,28,50,52,50,34,35,74,73,48,29,33,45,76,38,72,26,89,89,44,74,89,39,45,31,34,32,66,30,75,58,26,56,64,42,46,64,56,50,52,50,43,53,46,51,55,53,57,59,22,40,68,96,56,53,73,66,57,47,52,49,43,44,52,50,47,49,46,32,39,52,37,38,53,49,50,58,69,74,97,128,61,73,91,69,32,64,66,53,47,36,49,51,39,41,44,49,48,38,54,55,46,23,61,62,27,46,90,74,75,37,44,61,71,28,49,60,53,53,52,54,37,69,76,35,87,58,43,33,66,65,55,48,25,67,74,65,66,43,55,67,66,57,50,51,52,27,51,50,50,34,33,75,72,49,28,34,44,77,40,74,26,90,89,43,75,91,40,43,30,33,33,66,30,75,60,25,58,63,42,45,63,55,49,52,50,42,52,46,50,56,52,58,61,22,41,68,96,56,52,72,66,58,47,52,50,42,43,52,51,46,50,46,31,38,51,37,40,54,50,52,58,68,74,96

Nearest PDB structures (foldseek):
  3s2w-assembly4_H  TM=9.672E-01  e=5.235E-10  Methanosarcina mazei Go1
  3bpx-assembly1_A  TM=9.189E-01  e=1.126E-08  unclassified
  3voe-assembly1_A  TM=8.613E-01  e=1.426E-08  Escherichia coli K-12
  3vod-assembly1_A  TM=8.610E-01  e=1.702E-08  Escherichia coli K-12
  7kfq-assembly1_A  TM=7.582E-01  e=3.655E-06  Variovorax paradoxus

Radius of gyration: 20.03 Å; Cα contacts (8 Å, |Δi|>4): 366; chains: 2; bounding box: 51×52×50 Å

pLDDT: mean 91.79, std 8.4, range [42.09, 97.75]

InterPro domains:
  IPR000835 MarR-type HTH domain [PF01047] (34-87)
  IPR000835 MarR-type HTH domain [PR00598] (48-64)
  IPR000835 MarR-type HTH domain [PR00598] (65-80)
  IPR000835 MarR-type HTH domain [PR00598] (84-100)
  IPR000835 MarR-type HTH domain [PR00598] (114-134)
  IPR000835 MarR-type HTH domain [PS50995] (1-136)
  IPR000835 MarR-type HTH domain [SM00347] (24-124)
  IPR036388 Winged helix-like DNA-binding domain superfamily [G3DSA:1.10.10.10] (4-142)
  IPR036390 Winged helix DNA-binding domain superfamily [SSF46785] (5-141)

Sequence (290 aa):
MDITESYGKYISAIYRYQQILISSELAPYRIGSGQYLILMAIAHKESITQKALSEELLLDKTTITKATAKLEAEGYVRREPDPADNRYHLLYLTEAGGDVIPKVKEALNRVSNQSLVGINEDEYALMLSLLKKVLGNMSELVRNGMDITESYGKYISAIYRYQQILISSELAPYRIGSGQYLILMAIAHKESITQKALSEELLLDKTTITKATAKLEAEGYVRREPDPADNRYHLLYLTEAGGDVIPKVKEALNRVSNQSLVGINEDEYALMLSLLKKVLGNMSELVRNG